Protein AF-A0A2D5UIA9-F1 (afdb_monomer_lite)

Structure (mmCIF, N/CA/C/O backbone):
data_AF-A0A2D5UIA9-F1
#
_entry.id   AF-A0A2D5UIA9-F1
#
loop_
_atom_site.group_PDB
_atom_site.id
_atom_site.type_symbol
_atom_site.label_atom_id
_atom_site.label_alt_id
_atom_site.label_comp_id
_atom_site.label_asym_id
_atom_site.label_entity_id
_atom_site.label_seq_id
_atom_site.pdbx_PDB_ins_code
_atom_site.Cartn_x
_atom_site.Cartn_y
_atom_site.Cartn_z
_atom_site.occupancy
_atom_site.B_iso_or_equiv
_atom_site.auth_seq_id
_atom_site.auth_comp_id
_atom_site.auth_asym_id
_atom_site.auth_atom_id
_atom_site.pdbx_PDB_model_num
ATOM 1 N N . MET A 1 1 ? 6.650 -19.123 -13.220 1.00 53.00 1 MET A N 1
ATOM 2 C CA . MET A 1 1 ? 6.380 -20.422 -12.574 1.00 53.00 1 MET A CA 1
ATOM 3 C C . MET A 1 1 ? 4.881 -20.520 -12.405 1.00 53.00 1 MET A C 1
ATOM 5 O O . MET A 1 1 ? 4.284 -19.519 -12.020 1.00 53.00 1 MET A O 1
ATOM 9 N N . GLU A 1 2 ? 4.283 -21.649 -12.763 1.00 66.38 2 GLU A N 1
ATOM 10 C CA . GLU A 1 2 ? 2.868 -21.891 -12.472 1.00 66.38 2 GLU A CA 1
ATOM 11 C C . GLU A 1 2 ? 2.716 -22.088 -10.963 1.00 66.38 2 GLU A C 1
ATOM 13 O O . GLU A 1 2 ? 3.509 -22.80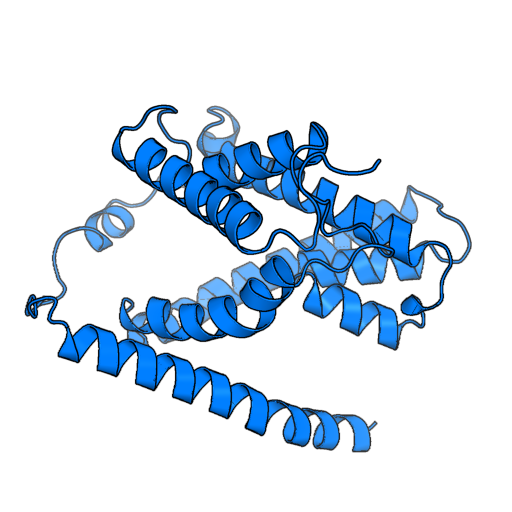3 -10.348 1.00 66.38 2 GLU A O 1
ATOM 18 N N . SER A 1 3 ? 1.765 -21.381 -10.354 1.00 81.81 3 SER A N 1
ATOM 19 C CA . SER A 1 3 ? 1.469 -21.548 -8.936 1.00 81.81 3 SER A CA 1
ATOM 20 C C . SER A 1 3 ? 0.693 -22.840 -8.702 1.00 81.81 3 SER A C 1
ATOM 22 O O . SER A 1 3 ? -0.111 -23.249 -9.537 1.00 81.81 3 SER A O 1
ATOM 24 N N . LEU A 1 4 ? 0.891 -23.458 -7.538 1.00 87.81 4 LEU A N 1
ATOM 25 C CA . LEU A 1 4 ? 0.170 -24.658 -7.118 1.00 87.81 4 LEU A CA 1
ATOM 26 C C . LEU A 1 4 ? -1.348 -24.421 -7.088 1.00 87.81 4 LEU A C 1
ATOM 28 O O . LEU A 1 4 ? -2.128 -25.298 -7.454 1.00 87.81 4 LEU A O 1
ATOM 32 N N . ILE A 1 5 ? -1.771 -23.233 -6.647 1.00 88.25 5 ILE A N 1
ATOM 33 C CA . ILE A 1 5 ? -3.167 -22.801 -6.695 1.00 88.25 5 ILE A CA 1
ATOM 34 C C . ILE A 1 5 ? -3.412 -22.080 -8.021 1.00 88.25 5 ILE A C 1
ATOM 36 O O . ILE A 1 5 ? -2.729 -21.102 -8.337 1.00 88.25 5 ILE A O 1
ATOM 40 N N . SER A 1 6 ? -4.417 -22.545 -8.767 1.00 86.94 6 SER A N 1
ATOM 41 C CA . SER A 1 6 ? -4.865 -21.885 -9.996 1.00 86.94 6 SER A CA 1
ATOM 42 C C . SER A 1 6 ? -5.405 -20.470 -9.710 1.00 86.94 6 SER A C 1
ATOM 44 O O . SER A 1 6 ? -6.116 -20.287 -8.715 1.00 86.94 6 SER A O 1
ATOM 46 N N . PRO A 1 7 ? -5.137 -19.480 -10.582 1.00 86.75 7 PRO A N 1
ATOM 47 C CA . PRO A 1 7 ? -5.733 -18.138 -10.518 1.00 86.75 7 PRO A CA 1
ATOM 48 C C . PRO A 1 7 ? -7.270 -18.132 -10.466 1.00 86.75 7 PRO A C 1
ATOM 50 O O . PRO A 1 7 ? -7.863 -17.253 -9.837 1.00 86.75 7 PRO A O 1
ATOM 53 N N . ASP A 1 8 ? -7.902 -19.146 -11.061 1.00 87.94 8 ASP A N 1
ATOM 54 C CA . ASP A 1 8 ? -9.362 -19.283 -11.143 1.00 87.94 8 ASP A CA 1
ATOM 55 C C . ASP A 1 8 ? -9.977 -19.909 -9.879 1.00 87.94 8 ASP A C 1
ATOM 57 O O . ASP A 1 8 ? -11.195 -19.918 -9.690 1.00 87.94 8 ASP A O 1
ATOM 61 N N . SER A 1 9 ? -9.149 -20.422 -8.963 1.00 91.56 9 SER A N 1
ATOM 62 C CA . SER A 1 9 ? -9.596 -21.036 -7.708 1.00 91.56 9 SER A CA 1
ATOM 63 C C . SER A 1 9 ? -9.957 -19.973 -6.665 1.00 91.56 9 SER A C 1
ATOM 65 O O . SER A 1 9 ? -9.344 -19.894 -5.596 1.00 91.56 9 SER A O 1
ATOM 67 N N . HIS A 1 10 ? -10.971 -19.152 -6.953 1.00 92.62 10 HIS A N 1
ATOM 68 C CA . HIS A 1 10 ? -11.293 -17.951 -6.176 1.00 92.62 10 HIS A CA 1
ATOM 69 C C . HIS A 1 10 ? -11.487 -18.220 -4.676 1.00 92.62 10 HIS A C 1
ATOM 71 O O . HIS A 1 10 ? -10.915 -17.522 -3.843 1.00 92.62 10 HIS A O 1
ATOM 77 N N . VAL A 1 11 ? -12.244 -19.261 -4.312 1.00 93.50 11 VAL A N 1
ATOM 78 C CA . VAL A 1 11 ? -12.508 -19.613 -2.902 1.00 93.50 11 VAL A CA 1
ATOM 79 C C . VAL A 1 11 ? -11.219 -19.986 -2.166 1.00 93.50 11 VAL A C 1
ATOM 81 O O . VAL A 1 11 ? -11.022 -19.591 -1.018 1.00 93.50 11 VAL A O 1
ATOM 84 N N . VAL A 1 12 ? -10.317 -20.709 -2.833 1.00 93.75 12 VAL A N 1
ATOM 85 C CA . VAL A 1 12 ? -9.027 -21.109 -2.255 1.00 93.75 12 VAL A CA 1
ATOM 86 C C . VAL A 1 12 ? -8.133 -19.886 -2.074 1.00 93.75 12 VAL A C 1
ATOM 88 O O . VAL A 1 12 ? -7.519 -19.723 -1.025 1.00 93.75 12 VAL A O 1
ATOM 91 N N . LEU A 1 13 ? -8.099 -18.977 -3.048 1.00 93.25 13 LEU A N 1
ATOM 92 C CA . LEU A 1 13 ? -7.344 -17.730 -2.928 1.00 93.25 13 LEU A CA 1
ATOM 93 C C . LEU A 1 13 ? -7.884 -16.835 -1.807 1.00 93.25 13 LEU A C 1
ATOM 95 O O . LEU A 1 13 ? -7.092 -16.286 -1.041 1.00 93.25 13 LEU A O 1
ATOM 99 N N . PHE A 1 14 ? -9.207 -16.746 -1.645 1.00 93.62 14 PHE A N 1
ATOM 100 C CA . PHE A 1 14 ? -9.816 -16.070 -0.498 1.00 93.62 14 PHE A CA 1
ATOM 101 C C . PHE A 1 14 ? -9.408 -16.709 0.825 1.00 93.62 14 PHE A C 1
ATOM 103 O O . PHE A 1 14 ? -9.038 -15.987 1.749 1.00 93.62 14 PHE A O 1
ATOM 110 N N . LEU A 1 15 ? -9.420 -18.042 0.914 1.00 95.19 15 LEU A N 1
ATOM 111 C CA . LEU A 1 15 ? -8.952 -18.758 2.099 1.00 95.19 15 LEU A CA 1
ATOM 112 C C . LEU A 1 15 ? -7.498 -18.400 2.429 1.00 95.19 15 LEU A C 1
ATOM 114 O O . LEU A 1 15 ? -7.194 -18.157 3.592 1.00 95.19 15 LEU A O 1
ATOM 118 N N . MET A 1 16 ? -6.616 -18.320 1.429 1.00 95.12 16 MET A N 1
ATOM 119 C CA . MET A 1 16 ? -5.215 -17.949 1.648 1.00 95.12 16 MET A CA 1
ATOM 120 C C . MET A 1 16 ? -5.076 -16.503 2.138 1.00 95.12 16 MET A C 1
ATOM 122 O O . MET A 1 16 ? -4.387 -16.261 3.127 1.00 95.12 16 MET A O 1
ATOM 126 N N . VAL A 1 17 ? -5.758 -15.550 1.494 1.00 93.44 17 VAL A N 1
ATOM 127 C CA . VAL A 1 17 ? -5.697 -14.123 1.860 1.00 93.44 17 VAL A CA 1
ATOM 128 C C . VAL A 1 17 ? -6.286 -13.883 3.253 1.00 93.44 17 VAL A C 1
ATOM 130 O O . VAL A 1 17 ? -5.644 -13.265 4.102 1.00 93.44 17 VAL A O 1
ATOM 133 N N . ILE A 1 18 ? -7.488 -14.404 3.516 1.00 94.62 18 ILE A N 1
ATOM 134 C CA . ILE A 1 18 ? -8.161 -14.276 4.816 1.00 94.62 18 ILE A CA 1
ATOM 135 C C . ILE A 1 18 ? -7.384 -15.040 5.889 1.00 94.62 18 ILE A C 1
ATOM 137 O O . ILE A 1 18 ? -7.222 -14.538 6.997 1.00 94.62 18 ILE A O 1
ATOM 141 N N . GLY A 1 19 ? -6.868 -16.227 5.567 1.00 96.50 19 GLY A N 1
ATOM 142 C CA . GLY A 1 19 ? -6.059 -17.038 6.472 1.00 96.50 19 GLY A CA 1
ATOM 143 C C . GLY A 1 19 ? -4.774 -16.330 6.891 1.00 96.50 19 GLY A C 1
ATOM 144 O O . GLY A 1 19 ? -4.469 -16.285 8.082 1.00 96.50 19 GLY A O 1
ATOM 145 N N . ALA A 1 20 ? -4.062 -15.707 5.948 1.00 95.56 20 ALA A N 1
ATOM 146 C CA . ALA A 1 20 ? -2.883 -14.898 6.246 1.00 95.56 20 ALA A CA 1
ATOM 147 C C . ALA A 1 20 ? -3.231 -13.684 7.122 1.00 95.56 20 ALA A C 1
ATOM 149 O O . ALA A 1 20 ? -2.544 -13.427 8.111 1.00 95.56 20 ALA A O 1
ATOM 150 N N . ALA A 1 21 ? -4.328 -12.980 6.814 1.00 94.38 21 ALA A N 1
ATOM 151 C CA . ALA A 1 21 ? -4.795 -11.847 7.613 1.00 94.38 21 ALA A CA 1
ATOM 152 C C . ALA A 1 21 ? -5.187 -12.264 9.042 1.00 94.38 21 ALA A C 1
ATOM 154 O O . ALA A 1 21 ? -4.787 -11.621 10.014 1.00 94.38 21 ALA A O 1
ATOM 155 N N . ALA A 1 22 ? -5.922 -13.369 9.181 1.00 95.69 22 ALA A N 1
ATOM 156 C CA . ALA A 1 22 ? -6.312 -13.931 10.468 1.00 95.69 22 ALA A CA 1
ATOM 157 C C . ALA A 1 22 ? -5.088 -14.366 11.282 1.00 95.69 22 ALA A C 1
ATOM 159 O O . ALA A 1 22 ? -5.009 -14.070 12.474 1.00 95.69 22 ALA A O 1
ATOM 160 N N . LEU A 1 23 ? -4.109 -15.010 10.638 1.00 95.38 23 LEU A N 1
ATOM 161 C CA . LEU A 1 23 ? -2.847 -15.394 11.262 1.00 95.38 23 LEU A CA 1
ATOM 162 C C . LEU A 1 23 ? -2.082 -14.164 11.759 1.00 95.38 23 LEU A C 1
ATOM 164 O O . LEU A 1 23 ? -1.580 -14.181 12.882 1.00 95.38 23 LEU A O 1
ATOM 168 N N . GLY A 1 24 ? -2.039 -13.085 10.975 1.00 94.06 24 GLY A N 1
ATOM 169 C CA . GLY A 1 24 ? -1.413 -11.834 11.388 1.00 94.06 24 GLY A CA 1
ATOM 170 C C . GLY A 1 24 ? -2.076 -11.211 12.614 1.00 94.06 24 GLY A C 1
ATOM 171 O O . GLY A 1 24 ? -1.404 -10.958 13.617 1.00 94.06 24 GLY A O 1
ATOM 172 N N . ILE A 1 25 ? -3.399 -11.036 12.579 1.00 91.94 25 ILE A N 1
ATOM 173 C CA . ILE A 1 25 ? -4.172 -10.471 13.700 1.00 91.94 25 ILE A CA 1
ATOM 174 C C . ILE A 1 25 ? -4.017 -11.335 14.957 1.00 91.94 25 ILE A C 1
ATOM 176 O O . ILE A 1 25 ? -3.753 -10.825 16.048 1.00 91.94 25 ILE A O 1
ATOM 180 N N . TYR A 1 26 ? -4.149 -12.654 14.816 1.00 92.56 26 TYR A N 1
ATOM 181 C CA . TYR A 1 26 ? -4.062 -13.570 15.948 1.00 92.56 26 TYR A CA 1
ATOM 182 C C . TYR A 1 26 ? -2.651 -13.625 16.538 1.00 92.56 26 TYR A C 1
ATOM 184 O O . TYR A 1 26 ? -2.488 -13.662 17.759 1.00 92.56 26 TYR A O 1
ATOM 192 N N . SER A 1 27 ? -1.630 -13.565 15.683 1.00 91.88 27 SER A N 1
ATOM 193 C CA . SER A 1 27 ? -0.234 -13.470 16.096 1.00 91.88 27 SER A CA 1
ATOM 194 C C . SER A 1 27 ? 0.042 -12.204 16.909 1.00 91.88 27 SER A C 1
ATOM 196 O O . SER A 1 27 ? 0.741 -12.278 17.921 1.00 91.88 27 SER A O 1
ATOM 198 N N . GLU A 1 28 ? -0.493 -11.053 16.491 1.00 88.31 28 GLU A N 1
ATOM 199 C CA . GLU A 1 28 ? -0.362 -9.792 17.233 1.00 88.31 28 GLU A CA 1
ATOM 200 C C . GLU A 1 28 ? -1.060 -9.884 18.593 1.00 88.31 28 GLU A C 1
ATOM 202 O O . GLU A 1 28 ? -0.462 -9.575 19.626 1.00 88.31 28 GLU A O 1
ATOM 207 N N . TYR A 1 29 ? -2.288 -10.406 18.609 1.00 87.62 29 TYR A N 1
ATOM 208 C CA . TYR A 1 29 ? -3.058 -10.595 19.836 1.00 87.62 29 TYR A CA 1
ATOM 209 C C . TYR A 1 29 ? -2.353 -11.525 20.838 1.00 87.62 29 TYR A C 1
ATOM 211 O O . TYR A 1 29 ? -2.241 -11.204 22.023 1.00 87.62 29 TYR A O 1
ATOM 219 N N . LYS A 1 30 ? -1.838 -12.671 20.374 1.00 88.25 30 LYS A N 1
ATOM 220 C CA . LYS A 1 30 ? -1.102 -13.635 21.210 1.00 88.25 30 LYS A CA 1
ATOM 221 C C . LYS A 1 30 ? 0.358 -13.258 21.458 1.00 88.25 30 LYS A C 1
ATOM 223 O O . LYS A 1 30 ? 1.007 -13.923 22.264 1.00 88.25 30 LYS A O 1
ATOM 228 N N . LYS A 1 31 ? 0.871 -12.215 20.798 1.00 85.00 31 LYS A N 1
ATOM 229 C CA . LYS A 1 31 ? 2.279 -11.786 20.839 1.00 85.00 31 LYS A CA 1
ATOM 230 C C . LYS A 1 31 ? 3.265 -12.900 20.466 1.00 85.00 31 LYS A C 1
ATOM 232 O O . LYS A 1 31 ? 4.364 -12.954 21.017 1.00 85.00 31 LYS A O 1
ATOM 237 N N . TRP A 1 32 ? 2.902 -13.774 19.521 1.00 81.00 32 TRP A N 1
ATOM 238 C CA . TRP A 1 32 ? 3.756 -14.895 19.089 1.00 81.00 32 TRP A CA 1
ATOM 239 C C . TRP A 1 32 ? 5.134 -14.442 18.606 1.00 81.00 32 TRP A C 1
ATOM 241 O O . TRP A 1 32 ? 6.135 -15.084 18.911 1.00 81.00 32 TRP A O 1
ATOM 251 N N . PHE A 1 33 ? 5.194 -13.294 17.930 1.00 78.31 33 PHE A N 1
ATOM 252 C CA . PHE A 1 33 ? 6.443 -12.678 17.481 1.00 78.31 33 PHE A CA 1
ATOM 253 C C . PHE A 1 33 ? 6.780 -11.388 18.251 1.00 78.31 33 PHE A C 1
ATOM 255 O O . PHE A 1 33 ? 7.402 -10.464 17.725 1.00 78.31 33 PHE A O 1
ATOM 262 N N . GLY A 1 34 ? 6.355 -11.293 19.513 1.00 78.69 34 GLY A N 1
ATOM 263 C CA . GLY A 1 34 ? 6.679 -10.169 20.388 1.00 78.69 34 GLY A CA 1
ATOM 264 C C . GLY A 1 34 ? 6.049 -8.848 19.937 1.00 78.69 34 GLY A C 1
ATOM 265 O O . GLY A 1 34 ? 4.862 -8.629 20.156 1.00 78.69 34 GLY A O 1
ATOM 266 N N . LYS A 1 35 ? 6.865 -7.941 19.377 1.00 69.88 35 LYS A N 1
ATOM 267 C CA . LYS A 1 35 ? 6.463 -6.577 18.971 1.00 69.88 35 LYS A CA 1
ATOM 268 C C . LYS A 1 35 ? 6.114 -6.443 17.484 1.00 69.88 35 LYS A C 1
ATOM 270 O O . LYS A 1 35 ? 5.852 -5.329 17.035 1.00 69.88 35 LYS A O 1
ATOM 275 N N . LEU A 1 36 ? 6.152 -7.530 16.713 1.00 76.75 36 LEU A N 1
ATOM 276 C CA . LEU A 1 36 ? 5.763 -7.468 15.305 1.00 76.75 36 LEU A CA 1
ATOM 277 C C . LEU A 1 36 ? 4.261 -7.190 15.190 1.00 76.75 36 LEU A C 1
ATOM 279 O O . LEU A 1 36 ? 3.451 -7.893 15.791 1.00 76.75 36 LEU A O 1
ATOM 283 N N . SER A 1 37 ? 3.905 -6.175 14.400 1.00 83.81 37 SER A N 1
ATOM 284 C CA . SER A 1 37 ? 2.512 -5.913 14.034 1.00 83.81 37 SER A CA 1
ATOM 285 C C . SER A 1 37 ? 1.964 -7.075 13.207 1.00 83.81 37 SER A C 1
ATOM 287 O O . SER A 1 37 ? 2.681 -7.652 12.385 1.00 83.81 37 SER A O 1
ATOM 289 N N . GLY A 1 38 ? 0.682 -7.387 13.375 1.00 87.62 38 GLY A N 1
ATOM 290 C CA . GLY A 1 38 ? -0.007 -8.427 12.625 1.00 87.62 38 GLY A CA 1
ATOM 291 C C . GLY A 1 38 ? 0.045 -8.195 11.120 1.00 87.62 38 GLY A C 1
ATOM 292 O O . GLY A 1 38 ? 0.150 -9.155 10.364 1.00 87.62 38 GLY A O 1
ATOM 293 N N . ILE A 1 39 ? 0.105 -6.933 10.684 1.00 88.00 39 ILE A N 1
ATOM 294 C CA . ILE A 1 39 ? 0.288 -6.566 9.273 1.00 88.00 39 ILE A CA 1
ATOM 295 C C . ILE A 1 39 ? 1.588 -7.161 8.715 1.00 88.00 39 ILE A C 1
ATOM 297 O O . ILE A 1 39 ? 1.568 -7.747 7.635 1.00 88.00 39 ILE A O 1
ATOM 301 N N . LEU A 1 40 ? 2.702 -7.092 9.456 1.00 87.31 40 LEU A N 1
ATOM 302 C CA . LEU A 1 40 ? 3.978 -7.666 9.010 1.00 87.31 40 LEU A CA 1
ATOM 303 C C . LEU A 1 40 ? 3.883 -9.172 8.834 1.00 87.31 40 LEU A C 1
ATOM 305 O O . LEU A 1 40 ? 4.401 -9.725 7.872 1.00 87.31 40 LEU A O 1
ATOM 309 N N . VAL A 1 41 ? 3.226 -9.839 9.776 1.00 90.94 41 VAL A N 1
ATOM 310 C CA . VAL A 1 41 ? 3.078 -11.291 9.755 1.00 90.94 41 VAL A CA 1
ATOM 311 C C . VAL A 1 41 ? 2.219 -11.715 8.557 1.00 90.94 41 VAL A C 1
ATOM 313 O O . VAL A 1 41 ? 2.572 -12.660 7.847 1.00 90.94 41 VAL A O 1
ATOM 316 N N . THR A 1 42 ? 1.148 -10.975 8.262 1.00 92.56 42 THR A N 1
ATOM 317 C CA . THR A 1 42 ? 0.341 -11.153 7.045 1.00 92.56 42 THR A CA 1
ATOM 318 C C . THR A 1 42 ? 1.179 -10.946 5.780 1.00 92.56 42 THR A C 1
ATOM 320 O O . THR A 1 42 ? 1.146 -11.776 4.874 1.00 92.56 42 THR A O 1
ATOM 323 N N . MET A 1 43 ? 1.978 -9.876 5.719 1.00 89.31 43 MET A N 1
ATOM 324 C CA . MET A 1 43 ? 2.837 -9.588 4.566 1.00 89.31 43 MET A CA 1
ATOM 325 C C . MET A 1 43 ? 3.888 -10.681 4.351 1.00 89.31 43 MET A C 1
ATOM 327 O O . MET A 1 43 ? 4.020 -11.189 3.238 1.00 89.31 43 MET A O 1
ATOM 331 N N . ILE A 1 44 ? 4.603 -11.091 5.403 1.00 89.88 44 ILE A N 1
ATOM 332 C CA . ILE A 1 44 ? 5.628 -12.144 5.337 1.00 89.88 44 ILE A CA 1
ATOM 333 C C . ILE A 1 44 ? 5.003 -13.468 4.901 1.00 89.88 44 ILE A C 1
ATOM 335 O O . ILE A 1 44 ? 5.531 -14.116 4.004 1.00 89.88 44 ILE A O 1
ATOM 339 N N . SER A 1 45 ? 3.875 -13.865 5.497 1.00 92.81 45 SER A N 1
ATOM 340 C CA . SER A 1 45 ? 3.217 -15.131 5.151 1.00 92.81 45 SER A CA 1
ATOM 341 C C . SER A 1 45 ? 2.786 -15.167 3.684 1.00 92.81 45 SER A C 1
ATOM 343 O O . SER A 1 45 ? 3.142 -16.110 2.979 1.00 92.81 45 SER A O 1
ATOM 345 N N . MET A 1 46 ? 2.126 -14.120 3.179 1.00 91.81 46 MET A N 1
ATOM 346 C CA . MET A 1 46 ? 1.761 -14.034 1.759 1.00 91.81 46 MET A CA 1
ATOM 347 C C . MET A 1 46 ? 2.979 -13.970 0.835 1.00 91.81 46 MET A C 1
ATOM 349 O O . MET A 1 46 ? 2.972 -14.581 -0.234 1.00 91.81 46 MET A O 1
ATOM 353 N N . SER A 1 47 ? 4.045 -13.284 1.252 1.00 88.56 47 SER A N 1
ATOM 354 C CA . SER A 1 47 ? 5.293 -13.215 0.485 1.00 88.56 47 SER A CA 1
ATOM 355 C C . SER A 1 47 ? 5.950 -14.586 0.368 1.00 88.56 47 SER A C 1
ATOM 357 O O . SER A 1 47 ? 6.316 -14.992 -0.729 1.00 88.56 47 SER A O 1
ATOM 359 N N . LEU A 1 48 ? 6.038 -15.334 1.471 1.00 90.88 48 LEU A N 1
ATOM 360 C CA . LEU A 1 48 ? 6.588 -16.689 1.479 1.00 90.88 48 LEU A CA 1
ATOM 361 C C . LEU A 1 48 ? 5.745 -17.648 0.635 1.00 90.88 48 LEU A C 1
ATOM 363 O O . LEU A 1 48 ? 6.304 -18.431 -0.125 1.00 90.88 48 LEU A O 1
ATOM 367 N N . LEU A 1 49 ? 4.414 -17.560 0.716 1.00 92.38 49 LEU A N 1
ATOM 368 C CA . LEU A 1 49 ? 3.510 -18.361 -0.114 1.00 92.38 49 LEU A CA 1
ATOM 369 C C . LEU A 1 49 ? 3.676 -18.055 -1.606 1.00 92.38 49 LEU A C 1
ATOM 371 O O . LEU A 1 49 ? 3.664 -18.969 -2.426 1.00 92.38 49 LEU A O 1
ATOM 375 N N . SER A 1 50 ? 3.850 -16.782 -1.956 1.00 89.12 50 SER A N 1
ATOM 376 C CA . SER A 1 50 ? 4.106 -16.336 -3.328 1.00 89.12 50 SER A CA 1
ATOM 377 C C . SER A 1 50 ? 5.470 -16.831 -3.830 1.00 89.12 50 SER A C 1
ATOM 379 O O . SER A 1 50 ? 5.564 -17.426 -4.902 1.00 89.12 50 SER A O 1
ATOM 381 N N . MET A 1 51 ? 6.523 -16.691 -3.016 1.00 86.75 51 MET A N 1
ATOM 382 C CA . MET A 1 51 ? 7.882 -17.152 -3.339 1.00 86.75 51 MET A CA 1
ATOM 383 C C . MET A 1 51 ? 7.982 -18.676 -3.461 1.00 86.75 51 MET A C 1
ATOM 385 O O . MET A 1 51 ? 8.703 -19.173 -4.320 1.00 86.75 51 MET A O 1
ATOM 389 N N . ALA A 1 52 ? 7.246 -19.420 -2.633 1.00 90.25 52 ALA A N 1
ATOM 390 C CA . ALA A 1 52 ? 7.155 -20.877 -2.710 1.00 90.25 52 ALA A CA 1
ATOM 391 C C . ALA A 1 52 ? 6.297 -21.368 -3.892 1.00 90.25 52 ALA A C 1
ATOM 393 O O . ALA A 1 52 ? 6.144 -22.574 -4.072 1.00 90.25 52 ALA A O 1
ATOM 394 N N . GLY A 1 53 ? 5.710 -20.457 -4.679 1.00 88.94 53 GLY A N 1
ATOM 395 C CA . GLY A 1 53 ? 4.833 -20.794 -5.795 1.00 88.94 53 GLY A CA 1
ATOM 396 C C . GLY A 1 53 ? 3.495 -21.388 -5.356 1.00 88.94 53 GLY A C 1
ATOM 397 O O . GLY A 1 53 ? 2.857 -22.079 -6.138 1.00 88.94 53 GLY A O 1
ATOM 398 N N . VAL A 1 54 ? 3.051 -21.161 -4.116 1.00 92.56 54 VAL A N 1
ATOM 399 C CA . VAL A 1 54 ? 1.763 -21.675 -3.625 1.00 92.56 54 VAL A CA 1
ATOM 400 C C . VAL A 1 54 ? 0.610 -20.844 -4.181 1.00 92.56 54 VAL A C 1
ATOM 402 O O . VAL A 1 54 ? -0.359 -21.403 -4.688 1.00 92.56 54 VAL A O 1
ATOM 405 N N . VAL A 1 55 ? 0.726 -19.516 -4.117 1.00 92.69 55 VAL A N 1
ATOM 406 C CA . VAL A 1 55 ? -0.271 -18.567 -4.640 1.00 92.69 55 VAL A CA 1
ATOM 407 C C . VAL A 1 55 ? 0.245 -17.880 -5.911 1.00 92.69 55 VAL A C 1
ATOM 409 O O . VAL A 1 55 ? 1.459 -17.707 -6.049 1.00 92.69 55 VAL A O 1
ATOM 412 N N . PRO A 1 56 ? -0.638 -17.482 -6.844 1.00 90.06 56 PRO A N 1
ATOM 413 C CA . PRO A 1 56 ? -0.242 -16.742 -8.034 1.00 90.06 56 PRO A CA 1
ATOM 414 C C . PRO A 1 56 ? 0.365 -15.387 -7.656 1.00 90.06 56 PRO A C 1
ATOM 416 O O . PRO A 1 56 ? -0.119 -14.685 -6.770 1.00 90.06 56 PRO A O 1
ATOM 419 N N . VAL A 1 57 ? 1.438 -15.002 -8.345 1.00 84.81 57 VAL A N 1
ATOM 420 C CA . VAL A 1 57 ? 2.127 -13.729 -8.100 1.00 84.81 57 VAL A CA 1
ATOM 421 C C . VAL A 1 57 ? 1.364 -12.599 -8.788 1.00 84.81 57 VAL A C 1
ATOM 423 O O . VAL A 1 57 ? 1.218 -12.619 -10.007 1.00 84.81 57 VAL A O 1
ATOM 426 N N . ALA A 1 58 ? 0.940 -11.586 -8.028 1.00 79.19 58 ALA A N 1
ATOM 427 C CA . ALA A 1 58 ? 0.183 -10.445 -8.560 1.00 79.19 58 ALA A CA 1
ATOM 428 C C . ALA A 1 58 ? 0.941 -9.644 -9.640 1.00 79.19 58 ALA A C 1
ATOM 430 O O . ALA A 1 58 ? 0.325 -9.068 -10.526 1.00 79.19 58 ALA A O 1
ATOM 431 N N . SER A 1 59 ? 2.277 -9.634 -9.597 1.00 72.62 59 SER A N 1
ATOM 432 C CA . SER A 1 59 ? 3.117 -8.954 -10.593 1.00 72.62 59 SER A CA 1
ATOM 433 C C . SER A 1 59 ? 3.231 -9.696 -11.932 1.00 72.62 59 SER A C 1
ATOM 435 O O . SER A 1 59 ? 3.916 -9.204 -12.825 1.00 72.62 59 SER A O 1
ATOM 437 N N . ASN A 1 60 ? 2.652 -10.895 -12.082 1.00 77.50 60 ASN A N 1
ATOM 438 C CA . ASN A 1 60 ? 2.743 -11.642 -13.334 1.00 77.50 60 ASN A CA 1
ATOM 439 C C . ASN A 1 60 ? 1.772 -11.049 -14.374 1.00 77.50 60 ASN A C 1
ATOM 441 O O . ASN A 1 60 ? 0.564 -11.203 -14.218 1.00 77.50 60 ASN A O 1
ATOM 445 N N . PRO A 1 61 ? 2.263 -10.430 -15.464 1.00 69.12 61 PRO A N 1
ATOM 446 C CA . PRO A 1 61 ? 1.405 -9.754 -16.441 1.00 69.12 61 PRO A CA 1
ATOM 447 C C . PRO A 1 61 ? 0.524 -10.719 -17.245 1.00 69.12 61 PRO A C 1
ATOM 449 O O . PRO A 1 61 ? -0.477 -10.303 -17.818 1.00 69.12 61 PRO A O 1
ATOM 452 N N . ASN A 1 62 ? 0.891 -12.002 -17.299 1.00 77.75 62 ASN A N 1
ATOM 453 C CA . ASN A 1 62 ? 0.167 -13.016 -18.064 1.00 77.75 62 ASN A CA 1
ATOM 454 C C . ASN A 1 62 ? -0.956 -13.670 -17.251 1.00 77.75 62 ASN A C 1
ATOM 456 O O . ASN A 1 62 ? -1.681 -14.510 -17.778 1.00 77.75 62 ASN A O 1
ATOM 460 N N . ILE A 1 63 ? -1.074 -13.333 -15.963 1.00 81.06 63 ILE A N 1
ATOM 461 C CA . ILE A 1 63 ? -2.023 -13.952 -15.045 1.00 81.06 63 ILE A CA 1
ATOM 462 C C . ILE A 1 63 ? -2.839 -12.857 -14.376 1.00 81.06 63 ILE A C 1
ATOM 464 O O . ILE A 1 63 ? -2.336 -12.105 -13.546 1.00 81.06 63 ILE A O 1
ATOM 468 N N . LYS A 1 64 ? -4.132 -12.815 -14.690 1.00 83.19 64 LYS A N 1
ATOM 469 C CA . LYS A 1 64 ? -5.083 -11.991 -13.953 1.00 83.19 64 LYS A CA 1
ATOM 470 C C . LYS A 1 64 ? -5.671 -12.812 -12.810 1.00 83.19 64 LYS A C 1
ATOM 472 O O . LYS A 1 64 ? -6.151 -13.918 -13.026 1.00 83.19 64 LYS A O 1
ATOM 477 N N . VAL A 1 65 ? -5.637 -12.264 -11.599 1.00 89.38 65 VAL A N 1
ATOM 478 C CA . VAL A 1 65 ? -6.198 -12.911 -10.407 1.00 89.38 65 VAL A CA 1
ATOM 479 C C . VAL A 1 65 ? -7.376 -12.082 -9.910 1.00 89.38 65 VAL A C 1
ATOM 481 O O . VAL A 1 65 ? -7.192 -11.091 -9.201 1.00 89.38 65 VAL A O 1
ATOM 484 N N . ASP A 1 66 ? -8.598 -12.485 -10.260 1.00 90.19 66 ASP A N 1
ATOM 485 C CA . ASP A 1 66 ? -9.803 -11.688 -9.977 1.00 90.19 66 ASP A CA 1
ATOM 486 C C . ASP A 1 66 ? -10.048 -11.462 -8.476 1.00 90.19 66 ASP A C 1
ATOM 488 O O . ASP A 1 66 ? -10.604 -10.439 -8.084 1.00 90.19 66 ASP A O 1
ATOM 492 N N . VAL A 1 67 ? -9.581 -12.366 -7.608 1.00 91.81 67 VAL A N 1
ATOM 493 C CA . VAL A 1 67 ? -9.662 -12.179 -6.148 1.00 91.81 67 VAL A CA 1
ATOM 494 C C . VAL A 1 67 ? -8.838 -10.976 -5.692 1.00 91.81 67 VAL A C 1
ATOM 496 O O . VAL A 1 67 ? -9.298 -10.200 -4.858 1.00 91.81 67 VAL A O 1
ATOM 499 N N . TYR A 1 68 ? -7.636 -10.790 -6.242 1.00 90.44 68 TYR A N 1
ATOM 500 C CA . TYR A 1 68 ? -6.792 -9.644 -5.894 1.00 90.44 68 TYR A CA 1
ATOM 501 C C . TYR A 1 68 ? -7.402 -8.351 -6.434 1.00 90.44 68 TYR A C 1
ATOM 503 O O . TYR A 1 68 ? -7.521 -7.376 -5.692 1.00 90.44 68 TYR A O 1
ATOM 511 N N . GLU A 1 69 ? -7.896 -8.376 -7.673 1.00 89.38 69 GLU A N 1
ATOM 512 C CA . GLU A 1 69 ? -8.635 -7.259 -8.272 1.00 89.38 69 GLU A CA 1
ATOM 513 C C . GLU A 1 69 ? -9.864 -6.866 -7.446 1.00 89.38 69 GLU A C 1
ATOM 515 O O . GLU A 1 69 ? -10.115 -5.680 -7.231 1.00 89.38 69 GLU A O 1
ATOM 520 N N . MET A 1 70 ? -10.606 -7.843 -6.916 1.00 91.69 70 MET A N 1
ATOM 521 C CA . MET A 1 70 ? -11.770 -7.589 -6.068 1.00 91.69 70 MET A CA 1
ATOM 522 C C . MET A 1 70 ? -11.382 -6.875 -4.767 1.00 91.69 70 MET A C 1
ATOM 524 O O . MET A 1 70 ? -12.078 -5.952 -4.330 1.00 91.69 70 MET A O 1
ATOM 528 N N . VAL A 1 71 ? -10.261 -7.267 -4.151 1.00 91.25 71 VAL A N 1
ATOM 529 C CA . VAL A 1 71 ? -9.748 -6.608 -2.942 1.00 91.25 71 VAL A CA 1
ATOM 530 C C . VAL A 1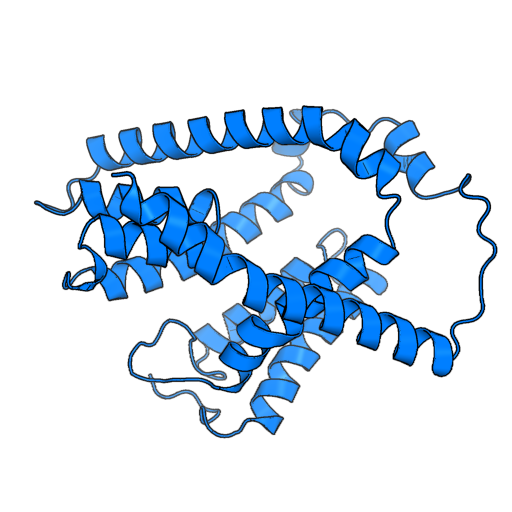 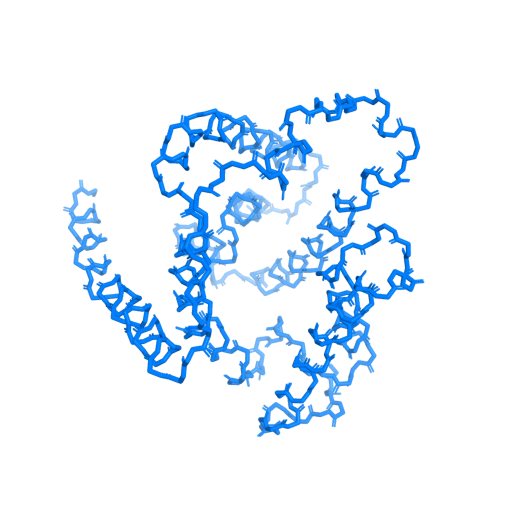71 ? -9.414 -5.146 -3.228 1.00 91.25 71 VAL A C 1
ATOM 532 O O . VAL A 1 71 ? -9.894 -4.264 -2.513 1.00 91.25 71 VAL A O 1
ATOM 535 N N . PHE A 1 72 ? -8.659 -4.878 -4.295 1.00 86.62 72 PHE A N 1
ATOM 536 C CA . PHE A 1 72 ? -8.267 -3.516 -4.662 1.00 86.62 72 PHE A CA 1
ATOM 537 C C . PHE A 1 72 ? -9.443 -2.648 -5.120 1.00 86.62 72 PHE A C 1
ATOM 539 O O . PHE A 1 72 ? -9.511 -1.475 -4.756 1.00 86.62 72 PHE A O 1
ATOM 546 N N . SER A 1 73 ? -10.384 -3.216 -5.871 1.00 88.38 73 SER A N 1
ATOM 547 C CA . SER A 1 73 ? -11.477 -2.462 -6.497 1.00 88.38 73 SER A CA 1
ATOM 548 C C . SER A 1 73 ? -12.657 -2.195 -5.565 1.00 88.38 73 SER A C 1
ATOM 550 O O . SER A 1 73 ? -13.368 -1.208 -5.754 1.00 88.38 73 SER A O 1
ATOM 552 N N . TYR A 1 74 ? -12.886 -3.054 -4.566 1.00 91.25 74 TYR A N 1
ATOM 553 C CA . TYR A 1 74 ? -14.077 -2.968 -3.713 1.00 91.25 74 TYR A CA 1
ATOM 554 C C . TYR A 1 74 ? -13.742 -2.932 -2.226 1.00 91.25 74 TYR A C 1
ATOM 556 O O . TYR A 1 74 ? -14.160 -2.006 -1.530 1.00 91.25 74 TYR A O 1
ATOM 564 N N . PHE A 1 75 ? -12.967 -3.897 -1.721 1.00 92.88 75 PHE A N 1
ATOM 565 C CA . PHE A 1 75 ? -12.706 -3.979 -0.281 1.00 92.88 75 PHE A CA 1
ATOM 566 C C . PHE A 1 75 ? -11.889 -2.793 0.229 1.00 92.88 75 PHE A C 1
ATOM 568 O O . PHE A 1 75 ? -12.248 -2.223 1.258 1.00 92.88 75 PHE A O 1
ATOM 575 N N . ILE A 1 76 ? -10.829 -2.388 -0.479 1.00 91.12 76 ILE A N 1
ATOM 576 C CA . ILE A 1 76 ? -10.000 -1.245 -0.070 1.00 91.12 76 ILE A CA 1
ATOM 577 C C . ILE A 1 76 ? -10.823 0.060 -0.043 1.00 91.12 76 ILE A C 1
ATOM 579 O O . ILE A 1 76 ? -10.866 0.687 1.020 1.00 91.12 76 ILE A O 1
ATOM 583 N N . PRO A 1 77 ? -11.538 0.459 -1.118 1.00 91.44 77 PRO A N 1
ATOM 584 C CA . PRO A 1 77 ? -12.353 1.675 -1.105 1.00 91.44 77 PRO A CA 1
ATOM 585 C C . PRO A 1 77 ? -13.421 1.710 -0.010 1.00 91.44 77 PRO A C 1
ATOM 587 O O . PRO A 1 77 ? -13.652 2.769 0.564 1.00 91.44 77 PRO A O 1
ATOM 590 N N . ILE A 1 78 ? -14.050 0.572 0.307 1.00 94.31 78 ILE A N 1
ATOM 591 C CA . ILE A 1 78 ? -15.063 0.474 1.373 1.00 94.31 78 ILE A CA 1
ATOM 592 C C . ILE A 1 78 ? -14.414 0.517 2.765 1.00 94.31 78 ILE A C 1
ATOM 594 O O . ILE A 1 78 ? -14.954 1.129 3.688 1.00 94.31 78 ILE A O 1
ATOM 598 N N . SER A 1 79 ? -13.238 -0.092 2.927 1.00 92.69 79 SER A N 1
ATOM 599 C CA . SER A 1 79 ? -12.532 -0.135 4.214 1.00 92.69 79 SER A CA 1
ATOM 600 C C . SER A 1 79 ? -12.082 1.251 4.676 1.00 92.69 79 SER A C 1
ATOM 602 O O . SER A 1 79 ? -12.074 1.513 5.875 1.00 92.69 79 SER A O 1
ATOM 604 N N . ILE A 1 80 ? -11.746 2.160 3.752 1.00 91.06 80 ILE A N 1
ATOM 605 C CA . ILE A 1 80 ? -11.279 3.513 4.091 1.00 91.06 80 ILE A CA 1
ATOM 606 C C . ILE A 1 80 ? -12.334 4.294 4.909 1.00 91.06 80 ILE A C 1
ATOM 608 O O . ILE A 1 80 ? -12.015 4.689 6.033 1.00 91.06 80 ILE A O 1
ATOM 612 N N . PRO A 1 81 ? -13.591 4.486 4.449 1.00 91.50 81 PRO A N 1
ATOM 613 C CA . PRO A 1 81 ? -14.641 5.095 5.265 1.00 91.50 81 PRO A CA 1
ATOM 614 C C . PRO A 1 81 ? -14.901 4.360 6.580 1.00 91.50 81 PRO A C 1
ATOM 616 O O . PRO A 1 81 ? -15.072 5.008 7.609 1.00 91.50 81 PRO A O 1
ATOM 619 N N . MET A 1 82 ? -14.890 3.021 6.575 1.00 91.50 82 MET A N 1
ATOM 620 C CA . MET A 1 82 ? -15.111 2.239 7.797 1.00 91.50 82 MET A CA 1
ATOM 621 C C . MET A 1 82 ? -14.036 2.508 8.859 1.00 91.50 82 MET A C 1
ATOM 623 O O . MET A 1 82 ? -14.363 2.680 10.032 1.00 91.50 82 MET A O 1
ATOM 627 N N . LEU A 1 83 ? -12.766 2.612 8.456 1.00 88.31 83 LEU A N 1
ATOM 628 C CA . LEU A 1 83 ? -11.671 2.994 9.350 1.00 88.31 83 LEU A CA 1
ATOM 629 C C . LEU A 1 83 ? -11.837 4.433 9.855 1.00 88.31 83 LEU A C 1
ATOM 631 O O . LEU A 1 83 ? -11.616 4.705 11.038 1.00 88.31 83 LEU A O 1
ATOM 635 N N . LEU A 1 84 ? -12.293 5.350 8.999 1.00 87.81 84 LEU A N 1
ATOM 636 C CA . LEU A 1 84 ? -12.560 6.734 9.395 1.00 87.81 84 LEU A CA 1
ATOM 637 C C . LEU A 1 84 ? -13.720 6.855 10.390 1.00 87.81 84 LEU A C 1
ATOM 639 O O . LEU A 1 84 ? -13.642 7.701 11.275 1.00 87.81 84 LEU A O 1
ATOM 643 N N . PHE A 1 85 ? -14.747 6.001 10.316 1.00 86.69 85 PHE A N 1
ATOM 644 C CA . PHE A 1 85 ? -15.840 5.986 11.301 1.00 86.69 85 PHE A CA 1
ATOM 645 C C . PHE A 1 85 ? -15.364 5.647 12.714 1.00 86.69 85 PHE A C 1
ATOM 647 O O . PHE A 1 85 ? -15.959 6.108 13.683 1.00 86.69 85 PHE A O 1
ATOM 654 N N . SER A 1 86 ? -14.279 4.877 12.837 1.00 78.19 86 SER A N 1
ATOM 655 C CA . SER A 1 86 ? -13.660 4.566 14.131 1.00 78.19 86 SER A CA 1
ATOM 656 C C . SER A 1 86 ? -12.765 5.687 14.675 1.00 78.19 86 SER A C 1
ATOM 658 O O . SER A 1 86 ? -12.268 5.590 15.793 1.00 78.19 86 SER A O 1
ATOM 660 N N . THR A 1 87 ? -12.549 6.758 13.902 1.00 78.31 87 THR A N 1
ATOM 661 C CA . THR A 1 87 ? -11.604 7.824 14.245 1.00 78.31 87 THR A CA 1
ATOM 662 C C . THR A 1 87 ? -12.306 9.175 14.392 1.00 78.31 87 THR A C 1
ATOM 664 O O . THR A 1 87 ? -13.252 9.504 13.681 1.00 78.31 87 THR A O 1
ATOM 667 N N . ASN A 1 88 ? -11.812 10.023 15.296 1.00 83.38 88 ASN A N 1
ATOM 668 C CA . ASN A 1 88 ? -12.301 11.393 15.430 1.00 83.38 88 ASN A CA 1
ATOM 669 C C . ASN A 1 88 ? -11.842 12.249 14.233 1.00 83.38 88 ASN A C 1
ATOM 671 O O . ASN A 1 88 ? -10.708 12.730 14.202 1.00 83.38 88 ASN A O 1
ATOM 675 N N . ILE A 1 89 ? -12.735 12.465 13.262 1.00 82.25 89 ILE A N 1
ATOM 676 C CA . ILE A 1 89 ? -12.447 13.225 12.031 1.00 82.25 89 ILE A CA 1
ATOM 677 C C . ILE A 1 89 ? -11.983 14.657 12.339 1.00 82.25 89 ILE A C 1
ATOM 679 O O . ILE A 1 89 ? -11.055 15.154 11.704 1.00 82.25 89 ILE A O 1
ATOM 683 N N . THR A 1 90 ? -12.557 15.317 13.347 1.00 80.75 90 THR A N 1
ATOM 684 C CA . THR A 1 90 ? -12.149 16.674 13.747 1.00 80.75 90 THR A CA 1
ATOM 685 C C . THR A 1 90 ? -10.705 16.698 14.245 1.00 80.75 90 THR A C 1
ATOM 687 O O . THR A 1 90 ? -9.939 17.603 13.904 1.00 80.75 90 THR A O 1
ATOM 690 N N . LYS A 1 91 ? -10.311 15.682 15.024 1.00 80.69 91 LYS A N 1
ATOM 691 C CA . LYS A 1 91 ? -8.923 15.501 15.460 1.00 80.69 91 LYS A CA 1
ATOM 692 C C . LYS A 1 91 ? -8.011 15.218 14.269 1.00 80.69 91 LYS A C 1
ATOM 694 O O . LYS A 1 91 ? -6.981 15.878 14.160 1.00 80.69 91 LYS A O 1
ATOM 699 N N . ILE A 1 92 ? -8.426 14.336 13.349 1.00 82.31 92 ILE A N 1
ATOM 700 C CA . ILE A 1 92 ? -7.689 14.059 12.107 1.00 82.31 92 ILE A CA 1
ATOM 701 C C . ILE A 1 92 ? -7.406 15.367 11.377 1.00 82.31 92 ILE A C 1
ATOM 703 O O . ILE A 1 92 ? -6.244 15.677 11.174 1.00 82.31 92 ILE A O 1
ATOM 707 N N . ILE A 1 93 ? -8.424 16.174 11.065 1.00 83.06 93 ILE A N 1
ATOM 708 C CA . ILE A 1 93 ? -8.259 17.425 10.306 1.00 83.06 93 ILE A CA 1
ATOM 709 C C . ILE A 1 93 ? -7.289 18.386 11.011 1.00 83.06 93 ILE A C 1
ATOM 711 O O . ILE A 1 93 ? -6.438 19.001 10.364 1.00 83.06 93 ILE A O 1
ATOM 715 N N . LYS A 1 94 ? -7.373 18.498 12.343 1.00 82.50 94 LYS A N 1
ATOM 716 C CA . LYS A 1 94 ? -6.485 19.363 13.133 1.00 82.50 94 LYS A CA 1
ATOM 717 C C . LYS A 1 94 ? -5.032 18.873 13.133 1.00 82.50 94 LYS A C 1
ATOM 719 O O . LYS A 1 94 ? -4.107 19.685 13.122 1.00 82.50 94 LYS A O 1
ATOM 724 N N . GLU A 1 95 ? -4.820 17.561 13.153 1.00 82.44 95 GLU A N 1
ATOM 725 C CA . GLU A 1 95 ? -3.490 16.940 13.180 1.00 82.44 95 GLU A CA 1
ATOM 726 C C . GLU A 1 95 ? -2.902 16.716 11.779 1.00 82.44 95 GLU A C 1
ATOM 728 O O . GLU A 1 95 ? -1.676 16.697 11.621 1.00 82.44 95 GLU A O 1
ATOM 733 N N . SER A 1 96 ? -3.751 16.650 10.747 1.00 82.06 96 SER A N 1
ATOM 734 C CA . SER A 1 96 ? -3.377 16.448 9.346 1.00 82.06 96 SER A CA 1
ATOM 735 C C . SER A 1 96 ? -2.371 17.482 8.865 1.00 82.06 96 SER A C 1
ATOM 737 O O . SER A 1 96 ? -1.514 17.131 8.070 1.00 82.06 96 SER A O 1
ATOM 739 N N . GLY A 1 97 ? -2.400 18.723 9.362 1.00 84.81 97 GLY A N 1
ATOM 740 C CA . GLY A 1 97 ? -1.423 19.743 8.964 1.00 84.81 97 GLY A CA 1
ATOM 741 C C . GLY A 1 97 ? 0.024 19.344 9.279 1.00 84.81 97 GLY A C 1
ATOM 742 O O . GLY A 1 97 ? 0.903 19.465 8.428 1.00 84.81 97 GLY A O 1
ATOM 743 N N . LYS A 1 98 ? 0.281 18.799 10.476 1.00 85.81 98 LYS A N 1
ATOM 744 C CA . LYS A 1 98 ? 1.626 18.330 10.859 1.00 85.81 98 LYS A CA 1
ATOM 745 C C . LYS A 1 98 ? 2.015 17.069 10.087 1.00 85.81 98 LYS A C 1
ATOM 747 O O . LYS A 1 98 ? 3.159 16.951 9.653 1.00 85.81 98 LYS A O 1
ATOM 752 N N . LEU A 1 99 ? 1.061 16.157 9.894 1.00 86.88 99 LEU A N 1
ATOM 753 C CA . LEU A 1 99 ? 1.261 14.940 9.103 1.00 86.88 99 LEU A CA 1
ATOM 754 C C . LEU A 1 99 ? 1.550 15.260 7.631 1.00 86.88 99 LEU A C 1
ATOM 756 O O . LEU A 1 99 ? 2.418 14.632 7.036 1.00 86.88 99 LEU A O 1
ATOM 760 N N . LEU A 1 100 ? 0.893 16.274 7.067 1.00 90.31 100 LEU A N 1
ATOM 761 C CA . LEU A 1 100 ? 1.102 16.733 5.697 1.00 90.31 100 LEU A CA 1
ATOM 762 C C . LEU A 1 100 ? 2.510 17.300 5.511 1.00 90.31 100 LEU A C 1
ATOM 764 O O . LEU A 1 100 ? 3.164 16.988 4.523 1.00 90.31 100 LEU A O 1
ATOM 768 N N . VAL A 1 101 ? 3.009 18.087 6.469 1.00 91.38 101 VAL A N 1
ATOM 769 C CA . VAL A 1 101 ? 4.397 18.578 6.429 1.00 91.38 101 VAL A CA 1
ATOM 770 C C . VAL A 1 101 ? 5.386 17.411 6.480 1.00 91.38 101 VAL A C 1
ATOM 772 O O . VAL A 1 101 ? 6.312 17.368 5.675 1.00 91.38 101 VAL A O 1
ATOM 775 N N . ALA A 1 102 ? 5.173 16.436 7.371 1.00 90.62 102 ALA A N 1
ATOM 776 C CA . ALA A 1 102 ? 6.012 15.237 7.434 1.00 90.62 102 ALA A CA 1
ATOM 777 C C . ALA A 1 102 ? 5.972 14.434 6.120 1.00 90.62 102 ALA A C 1
ATOM 779 O O . ALA A 1 102 ? 7.015 13.997 5.638 1.00 90.62 102 ALA A O 1
ATOM 780 N N . TYR A 1 103 ? 4.791 14.304 5.510 1.00 92.44 103 TYR A N 1
ATOM 781 C CA . TYR A 1 103 ? 4.611 13.679 4.201 1.00 92.44 103 TYR A CA 1
ATOM 782 C C . TYR A 1 103 ? 5.368 14.423 3.096 1.00 92.44 103 TYR A C 1
ATOM 784 O O . TYR A 1 103 ? 6.081 13.787 2.331 1.00 92.44 103 TYR A O 1
ATOM 792 N N . ILE A 1 104 ? 5.286 15.758 3.035 1.00 95.12 104 ILE A N 1
ATOM 793 C CA . ILE A 1 104 ? 6.008 16.564 2.036 1.00 95.12 104 ILE A CA 1
ATOM 794 C C . ILE A 1 104 ? 7.522 16.404 2.200 1.00 95.12 104 ILE A C 1
ATOM 796 O O . ILE A 1 104 ? 8.225 16.210 1.212 1.00 95.12 104 ILE A O 1
ATOM 800 N N . ILE A 1 105 ? 8.033 16.438 3.435 1.00 95.38 105 ILE A N 1
ATOM 801 C CA . ILE A 1 105 ? 9.459 16.207 3.708 1.00 95.38 105 ILE A CA 1
ATOM 802 C C . ILE A 1 105 ? 9.867 14.800 3.249 1.00 95.38 105 ILE A C 1
ATOM 804 O O . ILE A 1 105 ? 10.894 14.646 2.589 1.00 95.38 105 ILE A O 1
ATOM 808 N N . GLY A 1 106 ? 9.050 13.787 3.550 1.00 93.69 106 GLY A N 1
ATOM 809 C CA . GLY A 1 106 ? 9.259 12.417 3.079 1.00 93.69 106 GLY A CA 1
ATOM 810 C C . GLY A 1 106 ? 9.265 12.314 1.552 1.00 93.69 106 GLY A C 1
ATOM 811 O O . GLY A 1 106 ? 10.176 11.717 0.986 1.00 93.69 106 GLY A O 1
ATOM 812 N N . ALA A 1 107 ? 8.311 12.961 0.880 1.00 95.75 107 ALA A N 1
ATOM 813 C CA . ALA A 1 107 ? 8.214 12.997 -0.576 1.00 95.75 107 ALA A CA 1
ATOM 814 C C . ALA A 1 107 ? 9.435 13.673 -1.218 1.00 95.75 107 ALA A C 1
ATOM 816 O O . ALA A 1 107 ? 9.993 13.144 -2.176 1.00 95.75 107 ALA A O 1
ATOM 817 N N . ILE A 1 108 ? 9.914 14.788 -0.655 1.00 96.69 108 ILE A N 1
ATOM 818 C CA . ILE A 1 108 ? 11.167 15.430 -1.084 1.00 96.69 108 ILE A CA 1
ATOM 819 C C . ILE A 1 108 ? 12.346 14.468 -0.899 1.00 96.69 108 ILE A C 1
ATOM 821 O O . ILE A 1 108 ? 13.171 14.332 -1.800 1.00 96.69 108 ILE A O 1
ATOM 825 N N . GLY A 1 109 ? 12.408 13.761 0.232 1.00 96.12 109 GLY A N 1
ATOM 826 C CA . GLY A 1 109 ? 13.423 12.738 0.484 1.00 96.12 109 GLY A CA 1
ATOM 827 C C . GLY A 1 109 ? 13.417 11.620 -0.563 1.00 96.12 109 GLY A C 1
ATOM 828 O O . GLY A 1 109 ? 14.481 11.244 -1.049 1.00 96.12 109 GLY A O 1
ATOM 829 N N . ILE A 1 110 ? 12.234 11.140 -0.963 1.00 94.94 110 ILE A N 1
ATOM 830 C CA . ILE A 1 110 ? 12.076 10.141 -2.032 1.00 94.94 110 ILE A CA 1
ATOM 831 C C . ILE A 1 110 ? 12.594 10.691 -3.363 1.00 94.94 110 ILE A C 1
ATOM 833 O O . ILE A 1 110 ? 13.372 10.013 -4.031 1.00 94.94 110 ILE A O 1
ATOM 837 N N . VAL A 1 111 ? 12.217 11.919 -3.735 1.00 94.94 111 VAL A N 1
ATOM 838 C CA . VAL A 1 111 ? 12.667 12.551 -4.988 1.00 94.94 111 VAL A CA 1
ATOM 839 C C . VAL A 1 111 ? 14.189 12.702 -5.012 1.00 94.94 111 VAL A C 1
ATOM 841 O O . VAL A 1 111 ? 14.824 12.309 -5.989 1.00 94.94 111 VAL A O 1
ATOM 844 N N . ILE A 1 112 ? 14.787 13.206 -3.928 1.00 96.00 112 ILE A N 1
ATOM 845 C CA . ILE A 1 112 ? 16.246 13.340 -3.805 1.00 96.00 112 ILE A CA 1
ATOM 846 C C . ILE A 1 112 ? 16.915 11.965 -3.884 1.00 96.00 112 ILE A C 1
ATOM 848 O O . ILE A 1 112 ? 17.877 11.798 -4.629 1.00 96.00 112 ILE A O 1
ATOM 852 N N . GLY A 1 113 ? 16.399 10.968 -3.161 1.00 94.19 113 GLY A N 1
ATOM 853 C CA . GLY A 1 113 ? 16.926 9.604 -3.183 1.00 94.19 113 GLY A CA 1
ATOM 854 C C . GLY A 1 113 ? 16.881 8.975 -4.577 1.00 94.19 113 GLY A C 1
ATOM 855 O O . GLY A 1 113 ? 17.866 8.378 -5.006 1.00 94.19 113 GLY A O 1
ATOM 856 N N . CYS A 1 114 ? 15.786 9.168 -5.314 1.00 92.94 114 CYS A N 1
ATOM 857 C CA . CYS A 1 114 ? 15.654 8.691 -6.691 1.00 92.94 114 CYS A CA 1
ATOM 858 C C . CYS A 1 114 ? 16.614 9.420 -7.639 1.00 92.94 114 CYS A C 1
ATOM 860 O O . CYS A 1 114 ? 17.213 8.778 -8.494 1.00 92.94 114 CYS A O 1
ATOM 862 N N . PHE A 1 115 ? 16.818 10.729 -7.463 1.00 92.12 115 PHE A N 1
ATOM 863 C CA . PHE A 1 115 ? 17.777 11.498 -8.260 1.00 92.12 115 PHE A CA 1
ATOM 864 C C . PHE A 1 115 ? 19.226 11.062 -8.002 1.00 92.12 115 PHE A C 1
ATOM 866 O O . PHE A 1 115 ? 20.015 10.914 -8.937 1.00 92.12 115 PHE A O 1
ATOM 873 N N . ILE A 1 116 ? 19.567 10.801 -6.737 1.00 93.19 116 ILE A N 1
ATOM 874 C CA . ILE A 1 116 ? 20.859 10.227 -6.353 1.00 93.19 116 ILE A CA 1
ATOM 875 C C . ILE A 1 116 ? 21.020 8.851 -7.007 1.00 93.19 116 ILE A C 1
ATOM 877 O O . ILE A 1 116 ? 22.009 8.628 -7.695 1.00 93.19 116 ILE A O 1
ATOM 881 N N . ALA A 1 117 ? 20.044 7.950 -6.858 1.00 90.69 117 ALA A N 1
ATOM 882 C CA . ALA A 1 117 ? 20.103 6.610 -7.443 1.00 90.69 117 ALA A CA 1
ATOM 883 C C . ALA A 1 117 ? 20.260 6.651 -8.971 1.00 90.69 117 ALA A C 1
ATOM 885 O O . ALA A 1 117 ? 21.138 5.981 -9.503 1.00 90.69 117 ALA A O 1
ATOM 886 N N . TYR A 1 118 ? 19.482 7.496 -9.652 1.00 89.38 118 TYR A N 1
ATOM 887 C CA . TYR A 1 118 ? 19.597 7.758 -11.089 1.00 89.38 118 TYR A CA 1
ATOM 888 C C . TYR A 1 118 ? 21.001 8.238 -11.488 1.00 89.38 118 TYR A C 1
ATOM 890 O O . TYR A 1 118 ? 21.533 7.821 -12.508 1.00 89.38 118 TYR A O 1
ATOM 898 N N . SER A 1 119 ? 21.634 9.079 -10.665 1.00 88.56 119 SER A N 1
ATOM 899 C CA . SER A 1 119 ? 22.978 9.603 -10.949 1.00 88.56 119 SER A CA 1
ATOM 900 C C . SER A 1 119 ? 24.086 8.553 -10.797 1.00 88.56 119 SER A C 1
ATOM 902 O O . SER A 1 119 ? 25.148 8.698 -11.396 1.00 88.56 119 SER A O 1
ATOM 904 N N . PHE A 1 120 ? 23.868 7.519 -9.977 1.00 91.25 120 PHE A N 1
ATOM 905 C CA . PHE A 1 120 ? 24.847 6.454 -9.722 1.00 91.25 120 PHE A CA 1
ATOM 906 C C . PHE A 1 120 ? 24.594 5.176 -10.530 1.00 91.25 120 PHE A C 1
ATOM 908 O O . PHE A 1 120 ? 25.521 4.386 -10.712 1.00 91.25 120 PHE A O 1
ATOM 915 N N . ILE A 1 121 ? 23.359 4.945 -10.976 1.00 86.06 121 ILE A N 1
ATOM 916 C CA . ILE A 1 121 ? 22.936 3.716 -11.649 1.00 86.06 121 ILE A CA 1
ATOM 917 C C . ILE A 1 121 ? 22.416 4.074 -13.037 1.00 86.06 121 ILE A C 1
ATOM 919 O O . ILE A 1 121 ? 21.298 4.562 -13.190 1.00 86.06 121 ILE A O 1
ATOM 923 N N . ASP A 1 122 ? 23.222 3.766 -14.049 1.00 84.94 122 ASP A N 1
ATOM 924 C CA . ASP A 1 122 ? 22.830 3.910 -15.445 1.00 84.94 122 ASP A CA 1
ATOM 925 C C . ASP A 1 122 ? 22.066 2.660 -15.915 1.00 84.94 122 ASP A C 1
ATOM 927 O O . ASP A 1 122 ? 22.630 1.570 -16.039 1.00 84.94 122 ASP A O 1
ATOM 931 N N . LEU A 1 123 ? 20.759 2.819 -16.138 1.00 80.12 123 LEU A N 1
ATOM 932 C CA . LEU A 1 123 ? 19.874 1.794 -16.713 1.00 80.12 123 LEU A CA 1
ATOM 933 C C . LEU A 1 123 ? 19.664 1.989 -18.229 1.00 80.12 123 LEU A C 1
ATOM 935 O O . LEU A 1 123 ? 18.807 1.326 -18.815 1.00 80.12 123 LEU A O 1
ATOM 939 N N . GLY A 1 124 ? 20.419 2.893 -18.863 1.00 83.56 124 GLY A N 1
ATOM 940 C CA . GLY A 1 124 ? 20.251 3.300 -20.256 1.00 83.56 124 GLY A CA 1
ATOM 941 C C . GLY A 1 124 ? 19.284 4.476 -20.423 1.00 83.56 124 GLY A C 1
ATOM 942 O O . GLY A 1 124 ? 19.003 5.217 -19.478 1.00 83.56 124 GLY A O 1
ATOM 943 N N . GLU A 1 125 ? 18.754 4.641 -21.638 1.00 82.38 125 GLU A N 1
ATOM 944 C CA . GLU A 1 125 ? 17.954 5.812 -22.043 1.00 82.38 125 GLU A CA 1
ATOM 945 C C . GLU A 1 125 ? 16.697 6.045 -21.179 1.00 82.38 125 GLU A C 1
ATOM 947 O O . GLU A 1 125 ? 16.285 7.186 -20.982 1.00 82.38 125 GLU A O 1
ATOM 952 N N . ASP A 1 126 ? 16.127 4.990 -20.586 1.00 85.38 126 ASP A N 1
ATOM 953 C CA . ASP A 1 126 ? 14.906 5.057 -19.767 1.00 85.38 126 ASP A CA 1
ATOM 954 C C . ASP A 1 126 ? 15.145 5.085 -18.251 1.00 85.38 126 ASP A C 1
ATOM 956 O O . ASP A 1 126 ? 14.203 4.971 -17.457 1.00 85.38 126 ASP A O 1
ATOM 960 N N . SER A 1 127 ? 16.393 5.256 -17.819 1.00 86.75 127 SER A N 1
ATOM 961 C CA . SER A 1 127 ? 16.758 5.366 -16.400 1.00 86.75 127 SER A CA 1
ATOM 962 C C . SER A 1 127 ? 15.979 6.475 -15.679 1.00 86.75 127 SER A C 1
ATOM 964 O O . SER A 1 127 ? 15.494 6.268 -14.564 1.00 86.75 127 SER A O 1
ATOM 966 N N . GLY A 1 128 ? 15.769 7.619 -16.338 1.00 89.94 128 GLY A N 1
ATOM 967 C CA . GLY A 1 128 ? 15.015 8.748 -15.783 1.00 89.94 128 GLY A CA 1
ATOM 968 C C . GLY A 1 128 ? 13.523 8.444 -15.629 1.00 89.94 128 GLY A C 1
ATOM 969 O O . GLY A 1 128 ? 12.939 8.708 -14.576 1.00 89.94 128 GLY A O 1
ATOM 970 N N . ASN A 1 129 ? 12.915 7.819 -16.642 1.00 91.69 129 ASN A N 1
ATOM 971 C CA . ASN A 1 129 ? 11.511 7.400 -16.602 1.00 91.69 129 ASN A CA 1
ATOM 972 C C . ASN A 1 129 ? 11.283 6.335 -15.524 1.00 91.69 129 ASN A C 1
ATOM 974 O O . ASN A 1 129 ? 10.327 6.429 -14.753 1.00 91.69 129 ASN A O 1
ATOM 978 N N . THR A 1 130 ? 12.205 5.374 -15.419 1.00 92.25 130 THR A N 1
ATOM 979 C CA . THR A 1 130 ? 12.200 4.322 -14.393 1.00 92.25 130 THR A CA 1
ATOM 980 C C . THR A 1 130 ? 12.268 4.922 -12.987 1.00 92.25 130 THR A C 1
ATOM 982 O O . THR A 1 130 ? 11.453 4.586 -12.126 1.00 92.25 130 THR A O 1
ATOM 985 N N . ALA A 1 131 ? 13.187 5.865 -12.754 1.00 92.69 131 ALA A N 1
ATOM 986 C CA . ALA A 1 131 ? 13.282 6.577 -11.481 1.00 92.69 131 ALA A CA 1
ATOM 987 C C . ALA A 1 131 ? 12.004 7.379 -11.176 1.00 92.69 131 ALA A C 1
ATOM 989 O O . ALA A 1 131 ? 11.539 7.384 -10.036 1.00 92.69 131 ALA A O 1
ATOM 990 N N . GLY A 1 132 ? 11.402 8.006 -12.190 1.00 93.44 132 GLY A N 1
ATOM 991 C CA . GLY A 1 132 ? 10.155 8.760 -12.061 1.00 93.44 132 GLY A CA 1
ATOM 992 C C . GLY A 1 132 ? 8.964 7.901 -11.626 1.00 93.44 132 GLY A C 1
ATOM 993 O O . GLY A 1 132 ? 8.244 8.277 -10.698 1.00 93.44 132 GLY A O 1
ATOM 994 N N . VAL A 1 133 ? 8.766 6.731 -12.244 1.00 94.75 133 VAL A N 1
ATOM 995 C CA . VAL A 1 133 ? 7.650 5.834 -11.884 1.00 94.75 133 VAL A CA 1
ATOM 996 C C . VAL A 1 133 ? 7.843 5.182 -10.511 1.00 94.75 133 VAL A C 1
ATOM 998 O O . VAL A 1 133 ? 6.874 5.045 -9.760 1.00 94.75 133 VAL A O 1
ATOM 1001 N N . ILE A 1 134 ? 9.084 4.861 -10.125 1.00 93.25 134 ILE A N 1
ATOM 1002 C CA . ILE A 1 134 ? 9.401 4.365 -8.775 1.00 93.25 134 ILE A CA 1
ATOM 1003 C C . ILE A 1 134 ? 9.156 5.466 -7.734 1.00 93.25 134 ILE A C 1
ATOM 1005 O O . ILE A 1 134 ? 8.485 5.227 -6.731 1.00 93.25 134 ILE A O 1
ATOM 1009 N N . ALA A 1 135 ? 9.616 6.698 -7.986 1.00 94.44 135 ALA A N 1
ATOM 1010 C CA . ALA A 1 135 ? 9.367 7.830 -7.093 1.00 94.44 135 ALA A CA 1
ATOM 1011 C C . ALA A 1 135 ? 7.864 8.066 -6.884 1.00 94.44 135 ALA A C 1
ATOM 1013 O O . ALA A 1 135 ? 7.411 8.229 -5.749 1.00 94.44 135 ALA A O 1
ATOM 1014 N N . ALA A 1 136 ? 7.075 8.025 -7.963 1.00 95.00 136 ALA A N 1
ATOM 1015 C CA . ALA A 1 136 ? 5.621 8.171 -7.897 1.00 95.00 136 ALA A CA 1
ATOM 1016 C C . ALA A 1 136 ? 4.971 7.108 -6.993 1.00 95.00 136 ALA A C 1
ATOM 1018 O O . ALA A 1 136 ? 4.032 7.406 -6.250 1.00 95.00 136 ALA A O 1
ATOM 1019 N N . THR A 1 137 ? 5.514 5.894 -7.009 1.00 93.31 137 THR A N 1
ATOM 1020 C CA . THR A 1 137 ? 5.002 4.740 -6.256 1.00 93.31 137 THR A CA 1
ATOM 1021 C C . THR A 1 137 ? 5.351 4.788 -4.792 1.00 93.31 137 THR A C 1
ATOM 1023 O O . THR A 1 137 ? 4.501 4.538 -3.944 1.00 93.31 137 THR A O 1
ATOM 1026 N N . LEU A 1 138 ? 6.571 5.190 -4.467 1.00 91.62 138 LEU A N 1
ATOM 1027 C CA . LEU A 1 138 ? 6.965 5.371 -3.075 1.00 91.62 138 LEU A CA 1
ATOM 1028 C C . LEU A 1 138 ? 6.209 6.538 -2.418 1.00 91.62 138 LEU A C 1
ATOM 1030 O O . LEU A 1 138 ? 5.999 6.525 -1.208 1.00 91.62 138 LEU A O 1
ATOM 1034 N N . ILE A 1 139 ? 5.769 7.528 -3.205 1.00 93.06 139 ILE A N 1
ATOM 1035 C CA . ILE A 1 139 ? 4.970 8.661 -2.717 1.00 93.06 139 ILE A CA 1
ATOM 1036 C C . ILE A 1 139 ? 3.481 8.299 -2.577 1.00 93.06 139 ILE A C 1
ATOM 1038 O O . ILE A 1 139 ? 2.859 8.694 -1.593 1.00 93.06 139 ILE A O 1
ATOM 1042 N N . GLY A 1 140 ? 2.890 7.573 -3.536 1.00 87.62 140 GLY A N 1
ATOM 1043 C CA . GLY A 1 140 ? 1.434 7.338 -3.559 1.00 87.62 140 GLY A CA 1
ATOM 1044 C C . GLY A 1 140 ? 0.966 5.974 -4.069 1.00 87.62 140 GLY A C 1
ATOM 1045 O O . GLY A 1 140 ? -0.184 5.828 -4.477 1.00 87.62 140 GLY A O 1
ATOM 1046 N N . GLY A 1 141 ? 1.832 4.967 -4.031 1.00 89.25 141 GLY A N 1
ATOM 1047 C CA . GLY A 1 141 ? 1.517 3.568 -4.309 1.00 89.25 141 GLY A CA 1
ATOM 1048 C C . GLY A 1 141 ? 1.341 3.224 -5.788 1.00 89.25 141 GLY A C 1
ATOM 1049 O O . GLY A 1 141 ? 1.591 4.027 -6.690 1.00 89.25 141 GLY A O 1
ATOM 1050 N N . SER A 1 142 ? 0.877 2.000 -6.041 1.00 84.88 142 SER A N 1
ATOM 1051 C CA . SER A 1 142 ? 0.791 1.422 -7.388 1.00 84.88 142 SER A CA 1
ATOM 1052 C C . SER A 1 142 ? -0.126 2.209 -8.335 1.00 84.88 142 SER A C 1
ATOM 1054 O O . SER A 1 142 ? 0.107 2.231 -9.537 1.00 84.88 142 SER A O 1
ATOM 1056 N N . VAL A 1 143 ? -1.138 2.919 -7.824 1.00 85.56 143 VAL A N 1
ATOM 1057 C CA . VAL A 1 143 ? -1.994 3.784 -8.661 1.00 85.56 143 VAL A CA 1
ATOM 1058 C C . VAL A 1 143 ? -1.192 4.963 -9.226 1.00 85.56 143 VAL A C 1
ATOM 1060 O O . VAL A 1 143 ? -1.324 5.289 -10.408 1.00 85.56 143 VAL A O 1
ATOM 1063 N N . ASN A 1 144 ? -0.304 5.555 -8.419 1.00 92.38 144 ASN A N 1
ATOM 1064 C CA . ASN A 1 144 ? 0.596 6.610 -8.875 1.00 92.38 144 ASN A CA 1
ATOM 1065 C C . ASN A 1 144 ? 1.677 6.076 -9.823 1.00 92.38 144 ASN A C 1
ATOM 1067 O O . ASN A 1 144 ? 2.007 6.785 -10.773 1.00 92.38 144 ASN A O 1
ATOM 1071 N N . PHE A 1 145 ? 2.164 4.838 -9.631 1.00 93.00 145 PHE A N 1
ATOM 1072 C CA . PHE A 1 145 ? 3.037 4.161 -10.606 1.00 93.00 145 PHE A CA 1
ATOM 1073 C C . PHE A 1 145 ? 2.407 4.207 -12.000 1.00 93.00 145 PHE A C 1
ATOM 1075 O O . PHE A 1 145 ? 2.998 4.710 -12.954 1.00 93.00 145 PHE A O 1
ATOM 1082 N N . ILE A 1 146 ? 1.176 3.692 -12.109 1.00 90.94 146 ILE A N 1
ATOM 1083 C CA . ILE A 1 146 ? 0.475 3.515 -13.384 1.00 90.94 146 ILE A CA 1
ATOM 1084 C C . ILE A 1 146 ? 0.153 4.871 -14.018 1.00 90.94 146 ILE A C 1
ATOM 1086 O O . ILE A 1 146 ? 0.325 5.045 -15.227 1.00 90.94 146 ILE A O 1
ATOM 1090 N N . ALA A 1 147 ? -0.266 5.852 -13.215 1.00 90.94 147 ALA A N 1
ATOM 1091 C CA . ALA A 1 147 ? -0.522 7.206 -13.695 1.00 90.94 147 ALA A CA 1
ATOM 1092 C C . ALA A 1 147 ? 0.753 7.874 -14.239 1.00 90.94 147 ALA A C 1
ATOM 1094 O O . ALA A 1 147 ? 0.743 8.392 -15.358 1.00 90.94 147 ALA A O 1
ATOM 1095 N N . ALA A 1 148 ? 1.858 7.819 -13.488 1.00 93.81 148 ALA A N 1
ATOM 1096 C CA . ALA A 1 148 ? 3.141 8.372 -13.914 1.00 93.81 148 ALA A CA 1
ATOM 1097 C C . ALA A 1 148 ? 3.676 7.653 -15.157 1.00 93.81 148 ALA A C 1
ATOM 1099 O O . ALA A 1 148 ? 4.109 8.308 -16.102 1.00 93.81 148 ALA A O 1
ATOM 1100 N N . ALA A 1 149 ? 3.570 6.324 -15.209 1.00 93.44 149 ALA A N 1
ATOM 1101 C CA . ALA A 1 149 ? 4.009 5.544 -16.357 1.00 93.44 149 ALA A CA 1
ATOM 1102 C C . ALA A 1 149 ? 3.247 5.909 -17.635 1.00 93.44 149 ALA A C 1
ATOM 1104 O O . ALA A 1 149 ? 3.840 5.949 -18.710 1.00 93.44 149 ALA A O 1
ATOM 1105 N N . LYS A 1 150 ? 1.951 6.224 -17.527 1.00 91.88 150 LYS A N 1
ATOM 1106 C CA . LYS A 1 150 ? 1.158 6.705 -18.662 1.00 91.88 150 LYS A CA 1
ATOM 1107 C C . LYS A 1 150 ? 1.604 8.093 -19.129 1.00 91.88 150 LYS A C 1
ATOM 1109 O O . LYS A 1 150 ? 1.718 8.313 -20.327 1.00 91.88 150 LYS A O 1
ATOM 1114 N N . ILE A 1 151 ? 1.861 9.018 -18.201 1.00 92.19 151 ILE A N 1
ATOM 1115 C CA . ILE A 1 151 ? 2.298 10.391 -18.521 1.00 92.19 151 ILE A CA 1
ATOM 1116 C C . ILE A 1 151 ? 3.694 10.391 -19.156 1.00 92.19 151 ILE A C 1
ATOM 1118 O O . ILE A 1 151 ? 3.939 11.119 -20.114 1.00 92.19 151 ILE A O 1
ATOM 1122 N N . LEU A 1 152 ? 4.594 9.549 -18.650 1.00 91.50 152 LEU A N 1
ATOM 1123 C CA . LEU A 1 152 ? 5.969 9.419 -19.134 1.00 91.50 152 LEU A CA 1
ATOM 1124 C C . LEU A 1 152 ? 6.092 8.522 -20.379 1.00 91.50 152 LEU A C 1
ATOM 1126 O O . LEU A 1 152 ? 7.201 8.285 -20.844 1.00 91.50 152 LEU A O 1
ATOM 1130 N N . ASN A 1 153 ? 4.981 7.996 -20.913 1.00 90.00 153 ASN A N 1
ATOM 1131 C CA . ASN A 1 153 ? 4.959 6.973 -21.972 1.00 90.00 153 ASN A CA 1
ATOM 1132 C C . ASN A 1 153 ? 5.806 5.723 -21.645 1.00 90.00 153 ASN A C 1
ATOM 1134 O O . ASN A 1 153 ? 6.224 4.979 -22.529 1.00 90.00 153 ASN A O 1
ATOM 1138 N N . PHE A 1 154 ? 6.026 5.458 -20.357 1.00 91.56 154 PHE A N 1
ATOM 1139 C CA . PHE A 1 154 ? 6.773 4.306 -19.865 1.00 91.56 154 PHE A CA 1
ATOM 1140 C C . PHE A 1 154 ? 5.934 3.021 -19.879 1.00 91.56 154 PHE A C 1
ATOM 1142 O O . PHE A 1 154 ? 6.487 1.929 -19.859 1.00 91.56 154 PHE A O 1
ATOM 1149 N N . SER A 1 155 ? 4.602 3.113 -19.968 1.00 87.06 155 SER A N 1
ATOM 1150 C CA . SER A 1 155 ? 3.708 1.938 -19.988 1.00 87.06 155 SER A CA 1
ATOM 1151 C C . SER A 1 155 ? 3.916 1.000 -21.180 1.00 87.06 155 SER A C 1
ATOM 1153 O O . SER A 1 155 ? 3.554 -0.168 -21.100 1.00 87.06 155 SER A O 1
ATOM 1155 N N . THR A 1 156 ? 4.468 1.498 -22.287 1.00 86.06 156 THR A N 1
ATOM 1156 C CA . THR A 1 156 ? 4.795 0.698 -23.480 1.00 86.06 156 THR A CA 1
ATOM 1157 C C . THR A 1 156 ? 6.262 0.268 -23.519 1.00 86.06 156 THR A C 1
ATOM 1159 O O . THR A 1 156 ? 6.683 -0.381 -24.474 1.00 86.06 156 THR A O 1
ATOM 1162 N N . ASN A 1 157 ? 7.052 0.643 -22.510 1.00 88.06 157 ASN A N 1
ATOM 1163 C CA . ASN A 1 157 ? 8.471 0.336 -22.453 1.00 88.06 157 ASN A CA 1
ATOM 1164 C C . ASN A 1 157 ? 8.703 -1.155 -22.130 1.00 88.06 157 ASN A C 1
ATOM 1166 O O . ASN A 1 157 ? 8.036 -1.680 -21.234 1.00 88.06 157 ASN A O 1
ATOM 1170 N N . PRO A 1 158 ? 9.676 -1.838 -22.763 1.00 87.00 158 PRO A N 1
ATOM 1171 C CA . PRO A 1 158 ? 10.037 -3.214 -22.407 1.00 87.00 158 PRO A CA 1
ATOM 1172 C C . PRO A 1 158 ? 10.402 -3.410 -20.925 1.00 87.00 158 PRO A C 1
ATOM 1174 O O . PRO A 1 158 ? 10.175 -4.485 -20.370 1.00 87.00 158 PRO A O 1
ATOM 1177 N N . MET A 1 159 ? 10.936 -2.376 -20.265 1.00 88.12 159 MET A N 1
ATOM 1178 C CA . MET A 1 159 ? 11.284 -2.393 -18.842 1.00 88.12 159 MET A CA 1
ATOM 1179 C C . MET A 1 159 ? 10.060 -2.321 -17.924 1.00 88.12 159 MET A C 1
ATOM 1181 O O . MET A 1 159 ? 10.172 -2.714 -16.769 1.00 88.12 159 MET A O 1
ATOM 1185 N N . PHE A 1 160 ? 8.890 -1.883 -18.402 1.00 89.56 160 PHE A N 1
ATOM 1186 C CA . PHE A 1 160 ? 7.719 -1.593 -17.565 1.00 89.56 160 PHE A CA 1
ATOM 1187 C C . PHE A 1 160 ? 7.352 -2.737 -16.612 1.00 89.56 160 PHE A C 1
ATOM 1189 O O . PHE A 1 160 ? 7.253 -2.548 -15.399 1.00 89.56 160 PHE A O 1
ATOM 1196 N N . THR A 1 161 ? 7.206 -3.950 -17.149 1.00 86.50 161 THR A N 1
ATOM 1197 C CA . THR A 1 161 ? 6.881 -5.144 -16.360 1.00 86.50 161 THR A CA 1
ATOM 1198 C C . THR A 1 161 ? 7.987 -5.490 -15.365 1.00 86.50 161 THR A C 1
ATOM 1200 O O . THR A 1 161 ? 7.695 -5.846 -14.223 1.00 86.50 161 THR A O 1
ATOM 1203 N N . ALA A 1 162 ? 9.253 -5.377 -15.778 1.00 88.38 162 ALA A N 1
ATOM 1204 C CA . ALA A 1 162 ? 10.390 -5.645 -14.904 1.00 88.38 162 ALA A CA 1
ATOM 1205 C C . ALA A 1 162 ? 10.445 -4.630 -13.753 1.00 88.38 162 ALA A C 1
ATOM 1207 O O . ALA A 1 162 ? 10.614 -5.020 -12.599 1.00 88.38 162 ALA A O 1
ATOM 1208 N N . THR A 1 163 ? 10.213 -3.348 -14.042 1.00 91.00 163 THR A N 1
ATOM 1209 C CA . THR A 1 163 ? 10.152 -2.278 -13.045 1.00 91.00 163 THR A CA 1
ATOM 1210 C C . THR A 1 163 ? 9.018 -2.503 -12.049 1.00 91.00 163 THR A C 1
ATOM 1212 O O . THR A 1 163 ? 9.268 -2.393 -10.856 1.00 91.00 163 THR A O 1
ATOM 1215 N N . ILE A 1 164 ? 7.813 -2.888 -12.490 1.00 88.31 164 ILE A N 1
ATOM 1216 C CA . ILE A 1 164 ? 6.701 -3.229 -11.577 1.00 88.31 164 ILE A CA 1
ATOM 1217 C C . ILE A 1 164 ? 7.065 -4.410 -10.674 1.00 88.31 164 ILE A C 1
ATOM 1219 O O . ILE A 1 164 ? 6.787 -4.397 -9.474 1.00 88.31 164 ILE A O 1
ATOM 1223 N N . ALA A 1 165 ? 7.678 -5.454 -11.237 1.00 86.19 165 ALA A N 1
ATOM 1224 C CA . ALA A 1 165 ? 8.056 -6.631 -10.467 1.00 86.19 165 ALA A CA 1
ATOM 1225 C C . ALA A 1 165 ? 9.092 -6.290 -9.383 1.00 86.19 165 ALA A C 1
ATOM 1227 O O . ALA A 1 165 ? 8.942 -6.719 -8.236 1.00 86.19 165 ALA A O 1
ATOM 1228 N N . VAL A 1 166 ? 10.108 -5.495 -9.739 1.00 88.88 166 VAL A N 1
ATOM 1229 C CA . VAL A 1 166 ? 11.128 -5.008 -8.801 1.00 88.88 166 VAL A CA 1
ATOM 1230 C C . VAL A 1 166 ? 10.513 -4.072 -7.766 1.00 88.88 166 VAL A C 1
ATOM 1232 O O . VAL A 1 166 ? 10.784 -4.245 -6.581 1.00 88.88 166 VAL A O 1
ATOM 1235 N N . ASP A 1 167 ? 9.658 -3.136 -8.177 1.00 89.06 167 ASP A N 1
ATOM 1236 C CA . ASP A 1 167 ? 8.976 -2.202 -7.279 1.00 89.06 167 ASP A CA 1
ATOM 1237 C C . ASP A 1 167 ? 8.166 -2.943 -6.209 1.00 89.06 167 ASP A C 1
ATOM 1239 O O . ASP A 1 167 ? 8.397 -2.733 -5.022 1.00 89.06 167 ASP A O 1
ATOM 1243 N N . ASN A 1 168 ? 7.307 -3.889 -6.596 1.00 86.81 168 ASN A N 1
ATOM 1244 C CA . ASN A 1 168 ? 6.506 -4.657 -5.639 1.00 86.81 168 ASN A CA 1
ATOM 1245 C C . ASN A 1 168 ? 7.379 -5.457 -4.658 1.00 86.81 168 ASN A C 1
ATOM 1247 O O . ASN A 1 168 ? 7.072 -5.540 -3.466 1.00 86.81 168 ASN A O 1
ATOM 1251 N N . PHE A 1 169 ? 8.482 -6.039 -5.136 1.00 84.56 169 PHE A N 1
ATOM 1252 C CA . PHE A 1 169 ? 9.408 -6.790 -4.289 1.00 84.56 169 PHE A CA 1
ATOM 1253 C C . PHE A 1 169 ? 10.154 -5.879 -3.303 1.00 84.56 169 PHE A C 1
ATOM 1255 O O . PHE A 1 169 ? 10.173 -6.141 -2.096 1.00 84.56 169 PHE A O 1
ATOM 1262 N N . VAL A 1 170 ? 10.743 -4.791 -3.803 1.00 88.25 170 VAL A N 1
ATOM 1263 C CA . VAL A 1 170 ? 11.532 -3.847 -3.005 1.00 88.25 170 VAL A CA 1
ATOM 1264 C C . VAL A 1 170 ? 10.640 -3.068 -2.048 1.00 88.25 170 VAL A C 1
ATOM 1266 O O . VAL A 1 170 ? 11.008 -2.932 -0.887 1.00 88.25 170 VAL A O 1
ATOM 1269 N N . SER A 1 171 ? 9.455 -2.628 -2.469 1.00 84.69 171 SER A N 1
ATOM 1270 C CA . SER A 1 171 ? 8.481 -1.938 -1.614 1.00 84.69 171 SER A CA 1
ATOM 1271 C C . SER A 1 171 ? 8.037 -2.813 -0.445 1.00 84.69 171 SER A C 1
ATOM 1273 O O . SER A 1 171 ? 7.937 -2.338 0.688 1.00 84.69 171 SER A O 1
ATOM 1275 N N . ASN A 1 172 ? 7.845 -4.113 -0.674 1.00 83.69 172 ASN A N 1
ATOM 1276 C CA . ASN A 1 172 ? 7.528 -5.061 0.390 1.00 83.69 172 ASN A CA 1
ATOM 1277 C C . ASN A 1 172 ? 8.697 -5.223 1.382 1.00 83.69 172 ASN A C 1
ATOM 1279 O O . ASN A 1 172 ? 8.495 -5.175 2.597 1.00 83.69 172 ASN A O 1
ATOM 1283 N N . LEU A 1 173 ? 9.932 -5.329 0.880 1.00 86.00 173 LEU A N 1
ATOM 1284 C CA . LEU A 1 173 ? 11.137 -5.427 1.711 1.00 86.00 173 LEU A CA 1
ATOM 1285 C C . LEU A 1 173 ? 11.428 -4.128 2.485 1.00 86.00 173 LEU A C 1
ATOM 1287 O O . LEU A 1 173 ? 11.775 -4.164 3.665 1.00 86.00 173 LEU A O 1
ATOM 1291 N N . TYR A 1 174 ? 11.238 -2.979 1.844 1.00 86.62 174 TYR A N 1
ATOM 1292 C CA . TYR A 1 174 ? 11.341 -1.653 2.444 1.00 86.62 174 TYR A CA 1
ATOM 1293 C C . TYR A 1 174 ? 10.307 -1.465 3.555 1.00 86.62 174 TYR A C 1
ATOM 1295 O O . TYR A 1 174 ? 10.657 -1.040 4.656 1.00 86.62 174 TYR A O 1
ATOM 1303 N N . THR A 1 175 ? 9.054 -1.849 3.306 1.00 84.31 175 THR A N 1
ATOM 1304 C CA . THR A 1 175 ? 7.987 -1.793 4.312 1.00 84.31 175 THR A CA 1
ATOM 1305 C C . THR A 1 175 ? 8.327 -2.683 5.502 1.00 84.31 175 THR A C 1
ATOM 1307 O O . THR A 1 175 ? 8.276 -2.225 6.643 1.00 84.31 175 THR A O 1
ATOM 1310 N N . LEU A 1 176 ? 8.772 -3.918 5.253 1.00 84.50 176 LEU A N 1
ATOM 1311 C CA . LEU A 1 176 ? 9.257 -4.808 6.304 1.00 84.50 176 LEU A CA 1
ATOM 1312 C C . LEU A 1 176 ? 10.354 -4.130 7.144 1.00 84.50 176 LEU A C 1
ATOM 1314 O O . LEU A 1 176 ? 10.277 -4.116 8.373 1.00 84.50 176 LEU A O 1
ATOM 1318 N N . PHE A 1 177 ? 11.346 -3.519 6.495 1.00 84.94 177 PHE A N 1
ATOM 1319 C CA . PHE A 1 177 ? 12.443 -2.827 7.167 1.00 84.94 177 PHE A CA 1
ATOM 1320 C C . PHE A 1 177 ? 11.970 -1.628 8.008 1.00 84.94 177 PHE A C 1
ATOM 1322 O O . PHE A 1 177 ? 12.369 -1.490 9.169 1.00 84.94 177 PHE A O 1
ATOM 1329 N N . LEU A 1 178 ? 11.075 -0.788 7.477 1.00 83.94 178 LEU A N 1
ATOM 1330 C CA . LEU A 1 178 ? 10.496 0.340 8.214 1.00 83.94 178 LEU A CA 1
ATOM 1331 C C . LEU A 1 178 ? 9.737 -0.115 9.459 1.00 83.94 178 LEU A C 1
ATOM 1333 O O . LEU A 1 178 ? 9.900 0.451 10.536 1.00 83.94 178 LEU A O 1
ATOM 1337 N N . PHE A 1 179 ? 8.929 -1.160 9.340 1.00 78.75 179 PHE A N 1
ATOM 1338 C CA . PHE A 1 179 ? 8.153 -1.673 10.464 1.00 78.75 179 PHE A CA 1
ATOM 1339 C C . PHE A 1 179 ? 9.014 -2.432 11.490 1.00 78.75 179 PHE A C 1
ATOM 1341 O O . PHE A 1 179 ? 8.672 -2.471 12.674 1.00 78.75 179 PHE A O 1
ATOM 1348 N N . LEU A 1 180 ? 10.153 -2.995 11.076 1.00 79.06 180 LEU A N 1
ATOM 1349 C CA . LEU A 1 180 ? 11.151 -3.572 11.982 1.00 79.06 180 LEU A CA 1
ATOM 1350 C C . LEU A 1 180 ? 12.015 -2.507 12.668 1.00 79.06 180 LEU A C 1
ATOM 1352 O O . LEU A 1 180 ? 12.558 -2.768 13.743 1.00 79.06 180 LEU A O 1
ATOM 1356 N N . THR A 1 181 ? 12.106 -1.301 12.104 1.00 79.81 181 THR A N 1
ATOM 1357 C CA . THR A 1 181 ? 12.955 -0.209 12.604 1.00 79.81 181 THR A CA 1
ATOM 1358 C C . THR A 1 181 ? 12.768 0.091 14.102 1.00 79.81 181 THR A C 1
ATOM 1360 O O . THR A 1 181 ? 13.776 0.139 14.812 1.00 79.81 181 THR A O 1
ATOM 1363 N N . PRO A 1 182 ? 11.540 0.209 14.656 1.00 70.75 182 PRO A N 1
ATOM 1364 C CA . PRO A 1 182 ? 11.340 0.436 16.092 1.00 70.75 182 PRO A CA 1
ATOM 1365 C C . PRO A 1 182 ? 11.821 -0.720 16.982 1.00 70.75 182 PRO A C 1
ATOM 1367 O O . PRO A 1 182 ? 12.062 -0.523 18.174 1.00 70.75 182 PRO A O 1
ATOM 1370 N N . SER A 1 183 ? 11.947 -1.928 16.425 1.00 68.62 183 SER A N 1
ATOM 1371 C CA . SER A 1 183 ? 12.432 -3.118 17.135 1.00 68.62 183 SER A CA 1
ATOM 1372 C C . SER A 1 183 ? 13.963 -3.200 17.170 1.00 68.62 183 SER A C 1
ATOM 1374 O O . SER A 1 183 ? 14.516 -3.929 17.994 1.00 68.62 183 SER A O 1
ATOM 1376 N N . ILE A 1 184 ? 14.664 -2.429 16.330 1.00 73.62 184 ILE A N 1
ATOM 1377 C CA . ILE A 1 184 ? 16.127 -2.364 16.298 1.00 73.62 184 ILE A CA 1
ATOM 1378 C C . ILE A 1 184 ? 16.603 -1.380 17.376 1.00 73.62 184 ILE A C 1
ATOM 1380 O O . ILE A 1 184 ? 16.467 -0.166 17.235 1.00 73.62 184 ILE A O 1
ATOM 1384 N N . ILE A 1 185 ? 17.219 -1.908 18.440 1.00 65.12 185 ILE A N 1
ATOM 1385 C CA . ILE A 1 185 ? 17.661 -1.160 19.641 1.00 65.12 185 ILE A CA 1
ATOM 1386 C C . ILE A 1 185 ? 18.558 0.046 19.305 1.00 65.12 185 ILE A C 1
ATOM 1388 O O . ILE A 1 185 ? 18.574 1.038 20.034 1.00 65.12 185 ILE A O 1
ATOM 1392 N N . PHE A 1 186 ? 19.331 -0.038 18.220 1.00 65.69 186 PHE A N 1
ATOM 1393 C CA . PHE A 1 186 ? 20.204 1.041 17.762 1.00 65.69 186 PHE A CA 1
ATOM 1394 C C . PHE A 1 186 ? 19.413 2.195 17.127 1.00 65.69 186 PHE A C 1
ATOM 1396 O O . PHE A 1 186 ? 19.601 3.347 17.516 1.00 65.69 186 PHE A O 1
ATOM 1403 N N . LEU A 1 187 ? 18.474 1.893 16.222 1.00 64.06 187 LEU A N 1
ATOM 1404 C CA . LEU A 1 187 ? 17.637 2.905 15.570 1.00 64.06 187 LEU A CA 1
ATOM 1405 C C . LEU A 1 187 ? 16.605 3.493 16.533 1.00 64.06 187 LEU A C 1
ATOM 1407 O O . LEU A 1 187 ? 16.375 4.699 16.505 1.00 64.06 187 LEU A O 1
ATOM 1411 N N . SER A 1 188 ? 16.067 2.697 17.463 1.00 63.44 188 SER A N 1
ATOM 1412 C CA . SER A 1 188 ? 15.083 3.159 18.452 1.00 63.44 188 SER A CA 1
ATOM 1413 C C . SER A 1 188 ? 15.595 4.280 19.370 1.00 63.44 188 SER A C 1
ATOM 1415 O O . SER A 1 188 ? 14.797 4.902 20.063 1.00 63.44 188 SER A O 1
ATOM 1417 N N . ARG A 1 189 ? 16.914 4.531 19.416 1.00 66.69 189 ARG A N 1
ATOM 1418 C CA . ARG A 1 189 ? 17.531 5.632 20.181 1.00 66.69 189 ARG A CA 1
ATOM 1419 C C . ARG A 1 189 ? 17.449 6.984 19.471 1.00 66.69 189 ARG A C 1
ATOM 1421 O O . ARG A 1 189 ? 17.481 8.004 20.150 1.00 66.69 189 ARG A O 1
ATOM 1428 N N . PHE A 1 190 ? 17.346 6.989 18.141 1.00 67.56 190 PHE A N 1
ATOM 1429 C CA . PHE A 1 190 ? 17.186 8.208 17.340 1.00 67.56 190 PHE A CA 1
ATOM 1430 C C . PHE A 1 190 ? 15.728 8.681 17.285 1.00 67.56 190 PHE A C 1
ATOM 1432 O O . PHE A 1 190 ? 15.468 9.844 16.988 1.00 67.56 190 PHE A O 1
ATOM 1439 N N . PHE A 1 191 ? 14.774 7.802 17.607 1.00 63.69 191 PHE A N 1
ATOM 1440 C CA . PHE A 1 191 ? 13.361 8.152 17.686 1.00 63.69 191 PHE A CA 1
ATOM 1441 C C . PHE A 1 191 ? 13.000 8.668 19.081 1.00 63.69 191 PHE A C 1
ATOM 1443 O O . PHE A 1 191 ? 13.372 8.091 20.105 1.00 63.69 191 PHE A O 1
ATOM 1450 N N . VAL A 1 192 ? 12.242 9.767 19.118 1.00 58.12 192 VAL A N 1
ATOM 1451 C CA . VAL A 1 192 ? 11.714 10.343 20.358 1.00 58.12 192 VAL A CA 1
ATOM 1452 C C . VAL A 1 192 ? 10.880 9.276 21.063 1.00 58.12 192 VAL A C 1
ATOM 1454 O O . VAL A 1 192 ? 9.931 8.746 20.484 1.00 58.12 192 VAL A O 1
ATOM 1457 N N . LYS A 1 193 ? 11.229 8.951 22.317 1.00 58.94 193 LYS A N 1
ATOM 1458 C CA . LYS A 1 193 ? 10.406 8.064 23.150 1.00 58.94 193 LYS A CA 1
ATOM 1459 C C . LYS A 1 193 ? 8.972 8.606 23.136 1.00 58.94 193 LYS A C 1
ATOM 1461 O O . LYS A 1 193 ? 8.809 9.800 23.400 1.00 58.94 193 LYS A O 1
ATOM 1466 N N . PRO A 1 194 ? 7.954 7.784 22.825 1.00 55.69 194 PRO A N 1
ATOM 1467 C CA . PRO A 1 194 ? 6.583 8.268 22.756 1.00 55.69 194 PRO A CA 1
ATOM 1468 C C . PRO A 1 194 ? 6.237 8.972 24.072 1.00 55.69 194 PRO A C 1
ATOM 1470 O O . PRO A 1 194 ? 6.448 8.418 25.153 1.00 55.69 194 PRO A O 1
ATOM 1473 N N . LYS A 1 195 ? 5.774 10.227 23.983 1.00 50.53 195 LYS A N 1
ATOM 1474 C CA . LYS A 1 195 ? 5.252 10.953 25.147 1.00 50.53 195 LYS A CA 1
ATOM 1475 C C . LYS A 1 195 ? 4.120 10.128 25.758 1.00 50.53 195 LYS A C 1
ATOM 1477 O O . LYS A 1 195 ? 3.345 9.530 25.018 1.00 50.53 195 LYS A O 1
ATOM 1482 N N . LYS A 1 196 ? 4.003 10.137 27.090 1.00 49.19 196 LYS A N 1
ATOM 1483 C CA . LYS A 1 196 ? 2.899 9.473 27.802 1.00 49.19 196 LYS A CA 1
ATOM 1484 C C . LYS A 1 196 ? 1.518 9.922 27.301 1.00 49.19 196 LYS A C 1
ATOM 1486 O O . LYS A 1 196 ? 0.660 9.070 27.174 1.00 49.19 196 LYS A O 1
ATOM 1491 N N . GLU A 1 197 ? 1.357 11.167 26.847 1.00 47.00 197 GLU A N 1
ATOM 1492 C CA . GLU A 1 197 ? 0.137 11.637 26.154 1.00 47.00 197 GLU A CA 1
ATOM 1493 C C . GLU A 1 197 ? -0.233 10.813 24.902 1.00 47.00 197 GLU A C 1
ATOM 1495 O O . GLU A 1 197 ? -1.403 10.539 24.678 1.00 47.00 197 GLU A O 1
ATOM 1500 N N . ASN A 1 198 ? 0.744 10.345 24.112 1.00 51.03 198 ASN A N 1
ATOM 1501 C CA . ASN A 1 198 ? 0.483 9.493 22.938 1.00 51.03 198 ASN A CA 1
ATOM 1502 C C . ASN A 1 198 ? 0.140 8.040 23.324 1.00 51.03 198 ASN A C 1
ATOM 1504 O O . ASN A 1 198 ? -0.259 7.251 22.468 1.00 51.03 198 ASN A O 1
ATOM 1508 N N . LEU A 1 199 ? 0.378 7.665 24.586 1.00 48.28 199 LEU A N 1
ATOM 1509 C CA . LEU A 1 199 ? -0.022 6.383 25.169 1.00 48.28 199 LEU A CA 1
ATOM 1510 C C . LEU A 1 199 ? -1.393 6.509 25.854 1.00 48.28 199 LEU A C 1
ATOM 1512 O O . LEU A 1 199 ? -2.185 5.583 25.761 1.00 48.28 199 LEU A O 1
ATOM 1516 N N . GLU A 1 200 ? -1.684 7.658 26.469 1.00 40.06 200 GLU A N 1
ATOM 1517 C CA . GLU A 1 200 ? -2.959 7.990 27.124 1.00 40.06 200 GLU A CA 1
ATOM 1518 C C . GLU A 1 200 ? -4.088 8.272 26.113 1.00 40.06 200 GLU A C 1
ATOM 1520 O O . GLU A 1 200 ? -5.247 8.025 26.404 1.00 40.06 200 GLU A O 1
ATOM 1525 N N . ASP A 1 201 ? -3.794 8.648 24.865 1.00 43.34 201 ASP A N 1
ATOM 1526 C CA . ASP A 1 201 ? -4.817 8.695 23.799 1.00 43.34 201 ASP A CA 1
ATOM 1527 C C . ASP A 1 201 ? -5.374 7.308 23.403 1.00 43.34 201 ASP A C 1
ATOM 1529 O O . ASP A 1 201 ? -6.345 7.226 22.647 1.00 43.34 201 ASP A O 1
ATOM 1533 N N . LYS A 1 202 ? -4.765 6.211 23.882 1.00 43.72 202 LYS A N 1
ATOM 1534 C CA . LYS A 1 202 ? -5.320 4.855 23.738 1.00 43.72 202 LYS A CA 1
ATOM 1535 C C . LYS A 1 202 ? -6.240 4.451 24.890 1.00 43.72 202 LYS A C 1
ATOM 1537 O O . LYS A 1 202 ? -7.040 3.546 24.685 1.00 43.72 202 LYS A O 1
ATOM 1542 N N . ASP A 1 203 ? -6.165 5.122 26.037 1.00 41.56 203 ASP A N 1
ATOM 1543 C CA . ASP A 1 203 ? -6.930 4.794 27.237 1.00 41.56 203 ASP A CA 1
ATOM 1544 C C . ASP A 1 203 ? -7.395 6.094 27.924 1.00 41.56 203 ASP A C 1
ATOM 1546 O O . ASP A 1 203 ? -6.610 6.796 28.548 1.00 41.56 203 ASP A O 1
ATOM 1550 N N . GLU A 1 204 ? -8.705 6.364 27.849 1.00 43.50 204 GLU A N 1
ATOM 1551 C CA . GLU A 1 204 ? -9.450 7.342 28.668 1.00 43.50 204 GLU A CA 1
ATOM 1552 C C . GLU A 1 204 ? -9.446 8.824 28.229 1.00 43.50 204 GLU A C 1
ATOM 1554 O O . GLU A 1 204 ? -8.792 9.681 28.820 1.00 43.50 204 GLU A O 1
ATOM 1559 N N . LYS A 1 205 ? -10.324 9.152 27.265 1.00 37.88 205 LYS A N 1
ATOM 1560 C CA . LYS A 1 205 ? -11.360 10.225 27.342 1.00 37.88 205 LYS A CA 1
ATOM 1561 C C . LYS A 1 205 ? -11.963 10.521 25.963 1.00 37.88 205 LYS A C 1
ATOM 1563 O O . LYS A 1 205 ? -12.021 11.658 25.502 1.00 37.88 205 LYS A O 1
ATOM 1568 N N . GLN A 1 206 ? -12.496 9.497 25.311 1.00 42.16 206 GLN A N 1
ATOM 1569 C CA . GLN A 1 206 ? -13.740 9.706 24.580 1.00 42.16 206 GLN A CA 1
ATOM 1570 C C . GLN A 1 206 ? -14.837 9.215 25.514 1.00 42.16 206 GLN A C 1
ATOM 1572 O O . GLN A 1 206 ? -14.710 8.147 26.107 1.00 42.16 206 GLN A O 1
ATOM 1577 N N . LEU A 1 207 ? -15.867 10.031 25.724 1.00 45.38 207 LEU A N 1
ATOM 1578 C CA . LEU A 1 207 ? -17.131 9.576 26.288 1.00 45.38 20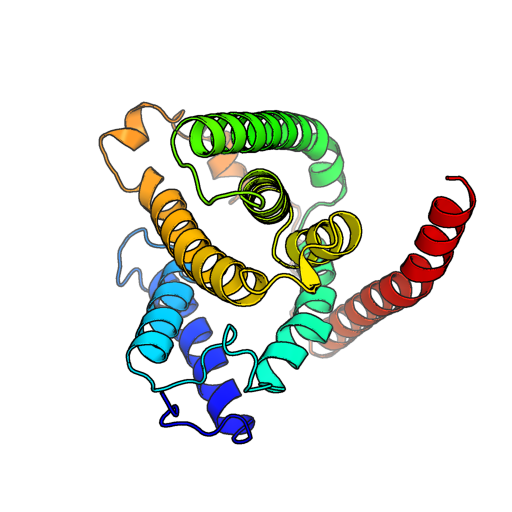7 LEU A CA 1
ATOM 1579 C C . LEU A 1 207 ? -17.689 8.520 25.321 1.00 45.38 207 LEU A C 1
ATOM 1581 O O . LEU A 1 207 ? -18.479 8.839 24.439 1.00 45.38 207 LEU A O 1
ATOM 1585 N N . GLU A 1 208 ? -17.193 7.286 25.408 1.00 48.31 208 GLU A N 1
ATOM 1586 C CA . GLU A 1 208 ? -17.726 6.168 24.649 1.00 48.31 208 GLU A CA 1
ATOM 1587 C C . GLU A 1 208 ? -19.058 5.792 25.287 1.00 48.31 208 GLU A C 1
ATOM 1589 O O . GLU A 1 208 ? -19.136 4.980 26.211 1.00 48.31 208 GLU A O 1
ATOM 1594 N N . GLU A 1 209 ? -20.140 6.342 24.746 1.00 51.44 209 GLU A N 1
ATOM 1595 C CA . GLU A 1 209 ? -21.339 5.531 24.615 1.00 51.44 209 GLU A CA 1
ATOM 1596 C C . GLU A 1 209 ? -20.934 4.297 23.799 1.00 51.44 209 GLU A C 1
ATOM 1598 O O . GLU A 1 209 ? -20.860 4.332 22.570 1.00 51.44 209 GLU A O 1
ATOM 1603 N N . LYS A 1 210 ? -20.581 3.207 24.494 1.00 55.69 210 LYS A N 1
ATOM 1604 C CA . LYS A 1 210 ? -20.339 1.901 23.880 1.00 55.69 210 LYS A CA 1
ATOM 1605 C C . LYS A 1 210 ? -21.662 1.400 23.332 1.00 55.69 210 LYS A C 1
ATOM 1607 O O . LYS A 1 210 ? -22.388 0.650 23.982 1.00 55.69 210 LYS A O 1
ATOM 1612 N N . PHE A 1 211 ? -22.000 1.862 22.137 1.00 68.06 211 PHE A N 1
ATOM 1613 C CA . PHE A 1 211 ? -23.134 1.332 21.418 1.00 68.06 211 PHE A CA 1
ATOM 1614 C C . PHE A 1 211 ? -22.892 -0.158 21.171 1.00 68.06 211 PHE A C 1
ATOM 1616 O O . PHE A 1 211 ? -21.805 -0.533 20.722 1.00 68.06 211 PHE A O 1
ATOM 1623 N N . PRO A 1 212 ? -23.879 -1.020 21.454 1.00 78.69 212 PRO A N 1
ATOM 1624 C CA . PRO A 1 212 ? -23.732 -2.440 21.198 1.00 78.69 212 PRO A CA 1
ATOM 1625 C C . PRO A 1 212 ? -23.475 -2.670 19.706 1.00 78.69 212 PRO A C 1
ATOM 1627 O O . PRO A 1 212 ? -24.080 -2.019 18.850 1.00 78.69 212 PRO A O 1
ATOM 1630 N N . ILE A 1 213 ? -22.584 -3.610 19.392 1.00 82.25 213 ILE A N 1
ATOM 1631 C CA . ILE A 1 213 ? -22.397 -4.091 18.024 1.00 82.25 213 ILE A CA 1
ATOM 1632 C C . ILE A 1 213 ? -23.642 -4.907 17.676 1.00 82.25 213 ILE A C 1
ATOM 1634 O O . ILE A 1 213 ? -23.799 -6.037 18.134 1.00 82.25 213 ILE A O 1
ATOM 1638 N N . THR A 1 214 ? -24.550 -4.313 16.906 1.00 91.94 214 THR A N 1
ATOM 1639 C CA . THR A 1 214 ? -25.755 -4.984 16.408 1.00 91.94 214 THR A CA 1
ATOM 1640 C C . THR A 1 214 ? -25.663 -5.195 14.899 1.00 91.94 214 THR A C 1
ATOM 1642 O O . THR A 1 214 ? -24.947 -4.467 14.201 1.00 91.94 214 THR A O 1
ATOM 1645 N N . MET A 1 215 ? -26.389 -6.187 14.380 1.00 91.62 215 MET A N 1
ATOM 1646 C CA . MET A 1 215 ? -26.385 -6.508 12.946 1.00 91.62 215 MET A CA 1
ATOM 1647 C C . MET A 1 215 ? -26.842 -5.318 12.097 1.00 91.62 215 MET A C 1
ATOM 1649 O O . MET A 1 215 ? -26.276 -5.060 11.036 1.00 91.62 215 MET A O 1
ATOM 1653 N N . GLU A 1 216 ? -27.805 -4.543 12.593 1.00 92.75 216 GLU A N 1
ATOM 1654 C CA . GLU A 1 216 ? -28.323 -3.344 11.936 1.00 92.75 216 GLU A CA 1
ATOM 1655 C C . GLU A 1 216 ? -27.235 -2.274 11.804 1.00 92.75 216 GLU A C 1
ATOM 1657 O O . GLU A 1 216 ? -27.084 -1.669 10.746 1.00 92.75 216 GLU A O 1
ATOM 1662 N N . ARG A 1 217 ? -26.423 -2.063 12.848 1.00 89.62 217 ARG A N 1
ATOM 1663 C CA . ARG A 1 217 ? -25.333 -1.072 12.833 1.00 89.62 217 ARG A CA 1
ATOM 1664 C C . ARG A 1 217 ? -24.204 -1.478 11.893 1.00 89.62 217 ARG A C 1
ATOM 1666 O O . ARG A 1 217 ? -23.657 -0.624 11.193 1.00 89.62 217 ARG A O 1
ATOM 1673 N N . ILE A 1 218 ? -23.886 -2.771 11.827 1.00 91.44 218 ILE A N 1
ATOM 1674 C CA . ILE A 1 218 ? -22.921 -3.290 10.849 1.00 91.44 218 ILE A CA 1
ATOM 1675 C C . ILE A 1 218 ? -23.459 -3.065 9.431 1.00 91.44 218 ILE A C 1
ATOM 1677 O O . ILE A 1 218 ? -22.756 -2.500 8.599 1.00 91.44 218 ILE A O 1
ATOM 1681 N N . ALA A 1 219 ? -24.719 -3.422 9.169 1.00 93.69 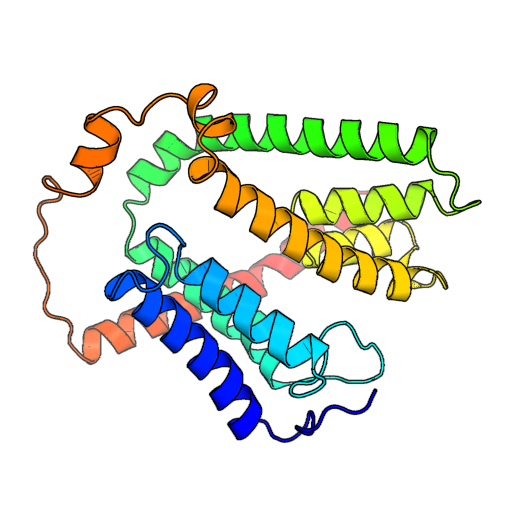219 ALA A N 1
ATOM 1682 C CA . ALA A 1 219 ? -25.335 -3.242 7.856 1.00 93.69 219 ALA A CA 1
ATOM 1683 C C . ALA A 1 219 ? -25.368 -1.766 7.425 1.00 93.69 219 ALA A C 1
ATOM 1685 O O . ALA A 1 219 ? -24.981 -1.444 6.302 1.00 93.69 219 ALA A O 1
ATOM 1686 N N . VAL A 1 220 ? -25.767 -0.860 8.324 1.00 93.81 220 VAL A N 1
ATOM 1687 C CA . VAL A 1 220 ? -25.808 0.585 8.050 1.00 93.81 220 VAL A CA 1
ATOM 1688 C C . VAL A 1 220 ? -24.406 1.149 7.822 1.00 93.81 220 VAL A C 1
ATOM 1690 O O . VAL A 1 220 ? -24.207 1.899 6.871 1.00 93.81 220 VAL A O 1
ATOM 1693 N N . SER A 1 221 ? -23.416 0.782 8.641 1.00 92.94 221 SER A N 1
ATOM 1694 C CA . SER A 1 221 ? -22.043 1.279 8.458 1.00 92.94 221 SER A CA 1
ATOM 1695 C C . SER A 1 221 ? -21.423 0.792 7.146 1.00 92.94 221 SER A C 1
ATOM 1697 O O . SER A 1 221 ? -20.829 1.595 6.426 1.00 92.94 221 SER A O 1
ATOM 1699 N N . LEU A 1 222 ? -21.636 -0.475 6.777 1.00 94.56 222 LEU A N 1
ATOM 1700 C CA . LEU A 1 222 ? -21.199 -1.017 5.492 1.00 94.56 222 LEU A CA 1
ATOM 1701 C C . LEU A 1 222 ? -21.902 -0.326 4.315 1.00 94.56 222 LEU A C 1
ATOM 1703 O O . LEU A 1 222 ? -21.250 0.025 3.334 1.00 94.56 222 LEU A O 1
ATOM 1707 N N . PHE A 1 223 ? -23.213 -0.086 4.423 1.00 96.12 223 PHE A N 1
ATOM 1708 C CA . PHE A 1 223 ? -23.979 0.629 3.404 1.00 96.12 223 PHE A CA 1
ATOM 1709 C C . PHE A 1 223 ? -23.455 2.053 3.193 1.00 96.12 223 PHE A C 1
ATOM 1711 O O . PHE A 1 223 ? -23.191 2.442 2.057 1.00 96.12 223 PHE A O 1
ATOM 1718 N N . ILE A 1 224 ? -23.257 2.821 4.270 1.00 95.88 224 ILE A N 1
ATOM 1719 C CA . ILE A 1 224 ? -22.740 4.194 4.174 1.00 95.88 224 ILE A CA 1
ATOM 1720 C C . ILE A 1 224 ? -21.317 4.184 3.601 1.00 95.88 224 ILE A C 1
ATOM 1722 O O . ILE A 1 224 ? -21.003 5.003 2.741 1.00 95.88 224 ILE A O 1
ATOM 1726 N N . ALA A 1 225 ? -20.463 3.247 4.019 1.00 95.81 225 ALA A N 1
ATOM 1727 C CA . ALA A 1 225 ? -19.114 3.124 3.476 1.00 95.81 225 ALA A CA 1
ATOM 1728 C C . ALA A 1 225 ? -19.117 2.824 1.967 1.00 95.81 225 ALA A C 1
ATOM 1730 O O . ALA A 1 225 ? -18.402 3.477 1.205 1.00 95.81 225 ALA A O 1
ATOM 1731 N N . ALA A 1 226 ? -19.968 1.897 1.521 1.00 94.88 226 ALA A N 1
ATOM 1732 C CA . ALA A 1 226 ? -20.148 1.589 0.106 1.00 94.88 226 ALA A CA 1
ATOM 1733 C C . ALA A 1 226 ? -20.718 2.779 -0.680 1.00 94.88 226 ALA A C 1
ATOM 1735 O O . ALA A 1 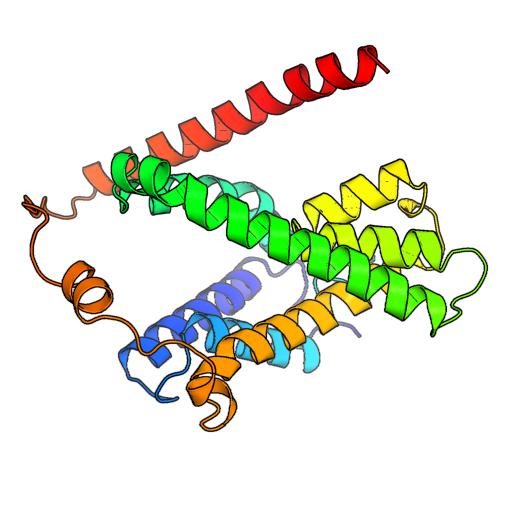226 ? -20.250 3.057 -1.783 1.00 94.88 226 ALA A O 1
ATOM 1736 N N . LEU A 1 227 ? -21.673 3.518 -0.105 1.00 96.06 227 LEU A N 1
ATOM 1737 C CA . LEU A 1 227 ? -22.222 4.738 -0.698 1.00 96.06 227 LEU A CA 1
ATOM 1738 C C . LEU A 1 227 ? -21.125 5.793 -0.903 1.00 96.06 227 LEU A C 1
ATOM 1740 O O . LEU A 1 227 ? -21.008 6.343 -1.995 1.00 96.06 227 LEU A O 1
ATOM 1744 N N . ILE A 1 228 ? -20.296 6.043 0.117 1.00 94.62 228 ILE A N 1
ATOM 1745 C CA . ILE A 1 228 ? -19.181 6.999 0.042 1.00 94.62 228 ILE A CA 1
ATOM 1746 C C . ILE A 1 228 ? -18.188 6.580 -1.048 1.00 94.62 228 ILE A C 1
ATOM 1748 O O . ILE A 1 228 ? -17.814 7.403 -1.885 1.00 94.62 228 ILE A O 1
ATOM 1752 N N . ALA A 1 229 ? -17.795 5.303 -1.079 1.00 92.81 229 ALA A N 1
ATOM 1753 C CA . ALA A 1 229 ? -16.888 4.778 -2.098 1.00 92.81 229 ALA A CA 1
ATOM 1754 C C . ALA A 1 229 ? -17.479 4.907 -3.517 1.00 92.81 229 ALA A C 1
ATOM 1756 O O . ALA A 1 229 ? -16.798 5.359 -4.440 1.00 92.81 229 ALA A O 1
ATOM 1757 N N . ALA A 1 230 ? -18.764 4.580 -3.690 1.00 93.06 230 ALA A N 1
ATOM 1758 C CA . ALA A 1 230 ? -19.465 4.697 -4.966 1.00 93.06 230 ALA A CA 1
ATOM 1759 C C . ALA A 1 230 ? -19.568 6.155 -5.437 1.00 93.06 230 ALA A C 1
ATOM 1761 O O . ALA A 1 230 ? -19.276 6.452 -6.596 1.00 93.06 230 ALA A O 1
ATOM 1762 N N . MET A 1 231 ? -19.919 7.080 -4.538 1.00 93.31 231 MET A N 1
ATOM 1763 C CA . MET A 1 231 ? -19.931 8.513 -4.838 1.00 93.31 231 MET A CA 1
ATOM 1764 C C . MET A 1 231 ? -18.544 9.002 -5.262 1.00 93.31 231 MET A C 1
ATOM 1766 O O . MET A 1 231 ? -18.438 9.720 -6.255 1.00 93.31 231 MET A O 1
ATOM 1770 N N . GLY A 1 232 ? -17.481 8.568 -4.577 1.00 88.00 232 GLY A N 1
ATOM 1771 C CA . GLY A 1 232 ? -16.101 8.876 -4.957 1.00 88.00 232 GLY A CA 1
ATOM 1772 C C . GLY A 1 232 ? -15.776 8.457 -6.394 1.00 88.00 232 GLY A C 1
ATOM 1773 O O . GLY A 1 232 ? -15.269 9.266 -7.172 1.00 88.00 232 GLY A O 1
ATOM 1774 N N . ASN A 1 233 ? -16.157 7.237 -6.782 1.00 86.00 233 ASN A N 1
ATOM 1775 C CA . ASN A 1 233 ? -15.942 6.721 -8.139 1.00 86.00 233 ASN A CA 1
ATOM 1776 C C . ASN A 1 233 ? -16.756 7.452 -9.217 1.00 86.00 233 ASN A C 1
ATOM 1778 O O . ASN A 1 233 ? -16.301 7.554 -10.353 1.00 86.00 233 ASN A O 1
ATOM 1782 N N . ILE A 1 234 ? -17.941 7.970 -8.888 1.00 88.69 234 ILE A N 1
ATOM 1783 C CA . ILE A 1 234 ? -18.765 8.744 -9.832 1.00 88.69 234 ILE A CA 1
ATOM 1784 C C . ILE A 1 234 ? -18.223 10.171 -9.990 1.00 88.69 234 ILE A C 1
ATOM 1786 O O . ILE A 1 234 ? -18.234 10.726 -11.090 1.00 88.69 234 ILE A O 1
ATOM 1790 N N . ILE A 1 235 ? -17.738 10.770 -8.901 1.00 88.50 235 ILE A N 1
ATOM 1791 C CA . ILE A 1 235 ? -17.298 12.170 -8.860 1.00 88.50 235 ILE A CA 1
ATOM 1792 C C . ILE A 1 235 ? -15.876 12.344 -9.417 1.00 88.50 235 ILE A C 1
ATOM 1794 O O . ILE A 1 235 ? -15.589 13.365 -10.041 1.00 88.50 235 ILE A O 1
ATOM 1798 N N . ALA A 1 236 ? -14.979 11.371 -9.232 1.00 83.25 236 ALA A N 1
ATOM 1799 C CA . ALA A 1 236 ? -13.582 11.509 -9.648 1.00 83.25 236 ALA A CA 1
ATOM 1800 C C . ALA A 1 236 ? -13.387 11.696 -11.176 1.00 83.25 236 ALA A C 1
ATOM 1802 O O . ALA A 1 236 ? -12.718 12.659 -11.562 1.00 83.25 236 ALA A O 1
ATOM 1803 N N . PRO A 1 237 ? -13.990 10.884 -12.073 1.00 82.38 237 PRO A N 1
ATOM 1804 C CA . PRO A 1 237 ? -13.783 11.007 -13.519 1.00 82.38 237 PRO A CA 1
ATOM 1805 C C . PRO A 1 237 ? -14.118 12.384 -14.125 1.00 82.38 237 PRO A C 1
ATOM 1807 O O . PRO A 1 237 ? -13.298 12.895 -14.896 1.00 82.38 237 PRO A O 1
ATOM 1810 N N . PRO A 1 238 ? -15.268 13.029 -13.823 1.00 76.50 238 PRO A N 1
ATOM 1811 C CA . PRO A 1 238 ? -15.569 14.351 -14.372 1.00 76.50 238 PRO A CA 1
ATOM 1812 C C . PRO A 1 238 ? -14.616 15.438 -13.856 1.00 76.50 238 PRO A C 1
ATOM 1814 O O . PRO A 1 238 ? -14.274 16.344 -14.619 1.00 76.50 238 PRO A O 1
ATOM 1817 N N . ILE A 1 239 ? -14.125 15.332 -12.616 1.00 72.44 239 ILE A N 1
ATOM 1818 C CA . ILE A 1 239 ? -13.127 16.266 -12.071 1.00 72.44 239 ILE A CA 1
ATOM 1819 C C . ILE A 1 239 ? -11.812 16.135 -12.839 1.00 72.44 239 ILE A C 1
ATOM 1821 O O . ILE A 1 239 ? -11.291 17.142 -13.319 1.00 72.44 239 ILE A O 1
ATOM 1825 N N . THR A 1 240 ? -11.316 14.911 -13.031 1.00 64.06 240 THR A N 1
ATOM 1826 C CA . THR A 1 240 ? -10.072 14.664 -13.775 1.00 64.06 240 THR A CA 1
ATOM 1827 C C . THR A 1 240 ? -10.187 15.118 -15.231 1.00 64.06 240 THR A C 1
ATOM 1829 O O . THR A 1 240 ? -9.280 15.755 -15.755 1.00 64.06 240 THR A O 1
ATOM 1832 N N . LYS A 1 241 ? -11.329 14.880 -15.886 1.00 59.66 241 LYS A N 1
ATOM 1833 C CA . LYS A 1 241 ? -11.554 15.322 -17.272 1.00 59.66 241 LYS A CA 1
ATOM 1834 C C . LYS A 1 241 ? -11.603 16.852 -17.401 1.00 59.66 241 LYS A C 1
ATOM 1836 O O . LYS A 1 241 ? -11.176 17.392 -18.419 1.00 59.66 241 LYS A O 1
ATOM 1841 N N . SER A 1 242 ? -12.085 17.558 -16.373 1.00 54.19 242 SER A N 1
ATOM 1842 C CA . SER A 1 242 ? -12.111 19.028 -16.345 1.00 54.19 242 SER A CA 1
ATOM 1843 C C . SER A 1 242 ? -10.725 19.662 -16.178 1.00 54.19 242 SER A C 1
ATOM 1845 O O . SER A 1 242 ? -10.500 20.770 -16.666 1.00 54.19 242 SER A O 1
ATOM 1847 N N . THR A 1 243 ? -9.787 18.964 -15.528 1.00 51.69 243 THR A N 1
ATOM 1848 C CA . THR A 1 243 ? -8.415 19.442 -15.323 1.00 51.69 243 THR A CA 1
ATOM 1849 C C . THR A 1 243 ? -7.498 19.120 -16.501 1.00 51.69 243 THR A C 1
ATOM 1851 O O . THR A 1 243 ? -6.659 19.952 -16.829 1.00 51.69 243 THR A O 1
ATOM 1854 N N . THR A 1 244 ? -7.689 17.993 -17.202 1.00 50.62 244 THR A N 1
ATOM 1855 C CA . THR A 1 244 ? -6.898 17.659 -18.410 1.00 50.62 244 THR A CA 1
ATOM 1856 C C . THR A 1 244 ? -7.239 18.539 -19.619 1.00 50.62 244 THR A C 1
ATOM 1858 O O . THR A 1 244 ? -6.395 18.752 -20.473 1.00 50.62 244 THR A O 1
ATOM 1861 N N . ASN A 1 245 ? -8.451 19.100 -19.692 1.00 42.16 245 ASN A N 1
ATOM 1862 C CA . ASN A 1 245 ? -8.854 20.016 -20.773 1.00 42.16 245 ASN A CA 1
ATOM 1863 C C . ASN A 1 245 ? -8.335 21.462 -20.597 1.00 42.16 245 ASN A C 1
ATOM 1865 O O . ASN A 1 245 ? -8.693 22.337 -21.384 1.00 42.16 245 ASN A O 1
ATOM 1869 N N . ARG A 1 246 ? -7.564 21.740 -19.536 1.00 44.38 246 ARG A N 1
ATOM 1870 C CA . ARG A 1 246 ? -6.972 23.061 -19.246 1.00 44.38 246 ARG A CA 1
ATOM 1871 C C . ARG A 1 246 ? -5.449 23.116 -19.441 1.00 44.38 246 ARG A C 1
ATOM 1873 O O . ARG A 1 246 ? -4.871 24.172 -19.197 1.00 44.38 246 ARG A O 1
ATOM 1880 N N . SER A 1 247 ? -4.826 22.016 -19.861 1.00 37.53 247 SER A N 1
ATOM 1881 C CA . SER A 1 247 ? -3.411 21.913 -20.258 1.00 37.53 247 SER A CA 1
ATOM 1882 C C . SER A 1 247 ? -3.308 21.679 -21.754 1.00 37.53 247 SER A C 1
ATOM 1884 O O . SER A 1 247 ? -2.413 22.285 -22.376 1.00 37.53 247 SER A O 1
#

pLDDT: mean 83.14, std 14.21, range [37.53, 96.69]

Foldseek 3Di:
DAAPDALPNLVVVVCLLVVLLCQLCVCVVVVVVPQFHSVLSSLVSVVVCCVVSNDPDCLPPVGDRVNVVCCVQAVVLLVVLVVVVVDDVVVCVVCVVVVVVVLVVVLVVLLVVLVVCLVVDDPDPCSVLLSQLLSLCVSPHPVSSVVSCVVSVVCPPPCSSVSSVVSVVVVSVVVSCVSCQCVPPVSVVVDDDDDVVVVCVVPDDDPDPVDDPDPVVVVVSSVVSNVVSVVCVVPPVVVVVVVVVVD

Radius of gyration: 20.97 Å; chains: 1; bounding box: 53×48×52 Å

Secondary structure (DSSP, 8-state):
---SS-TT-HHHHHHHHHHHHHHHHHHHHHTTTTT--HHHHHHHHHHHHHHTTSS--TT-TT---HHHHHIIIIIHHHHHHHHHHTS-HHHHHHHHHHHHHHHHHHHHHHHHHHHHHHHH---STTHHHHHHHHHHHHHHHHHHHHHHHHHTTGGGSTTHHHHHHHHHHHHHHHHHHHHHGGGSTTGGGTSPPPPHHHHHTTSS-S--------HHHHHHHHHHHHHHHHHHHHHHHHHHHHHHTT-

Sequence (247 aa):
MESLISPDSHVVLFLMVIGAAALGIYSEYKKWFGKLSGILVTMISMSLLSMAGVVPVASNPNIKVDVYEMVFSYFIPISIPMLLFSTNITKIIKESGKLLVAYIIGAIGIVIGCFIAYSFIDLGEDSGNTAGVIAATLIGGSVNFIAAAKILNFSTNPMFTATIAVDNFVSNLYTLFLFLTPSIIFLSRFFVKPKKENLEDKDEKQLEEKFPITMERIAVSLFIAALIAAMGNIIAPPITKSTTNRS